Protein AF-A0A257GTL1-F1 (afdb_monomer_lite)

Structure (mmCIF, N/CA/C/O backbone):
data_AF-A0A257GTL1-F1
#
_entry.id   AF-A0A257GTL1-F1
#
loop_
_atom_site.group_PDB
_atom_site.id
_atom_site.type_symbol
_atom_site.label_atom_id
_atom_site.label_alt_id
_atom_site.label_comp_id
_atom_site.label_asym_id
_atom_site.label_entity_id
_atom_site.label_seq_id
_atom_site.pdbx_PDB_ins_code
_atom_site.Cartn_x
_atom_site.Cartn_y
_atom_site.Cartn_z
_atom_site.occupancy
_atom_site.B_iso_or_equiv
_atom_site.auth_seq_id
_atom_site.auth_comp_id
_atom_site.auth_asym_id
_atom_site.auth_atom_id
_atom_site.pdbx_PDB_model_num
ATOM 1 N N . GLU A 1 1 ? -1.568 -7.791 22.348 1.00 59.25 1 GLU A N 1
ATOM 2 C CA . GLU A 1 1 ? -0.884 -7.396 21.100 1.00 59.25 1 GLU A CA 1
ATOM 3 C C . GLU A 1 1 ? -1.438 -6.039 20.701 1.00 59.25 1 GLU A C 1
ATOM 5 O O . GLU A 1 1 ? -2.650 -5.890 20.751 1.00 59.25 1 GLU A O 1
ATOM 10 N N . THR A 1 2 ? -0.592 -5.035 20.476 1.00 73.81 2 THR A N 1
ATOM 11 C CA . THR A 1 2 ? -1.006 -3.613 20.436 1.00 73.81 2 THR A CA 1
ATOM 12 C C . THR A 1 2 ? -0.786 -2.940 19.078 1.00 73.81 2 THR A C 1
ATOM 14 O O . THR A 1 2 ? -1.265 -1.830 18.865 1.00 73.81 2 THR A O 1
ATOM 17 N N . ALA A 1 3 ? -0.088 -3.596 18.150 1.00 86.88 3 ALA A N 1
ATOM 18 C CA . ALA A 1 3 ? 0.236 -3.066 16.829 1.00 86.88 3 ALA A CA 1
ATOM 19 C C . ALA A 1 3 ? -0.278 -4.026 15.752 1.00 86.88 3 ALA A C 1
ATOM 21 O O . ALA A 1 3 ? 0.401 -4.994 15.415 1.00 86.88 3 ALA A O 1
ATOM 22 N N . ILE A 1 4 ? -1.488 -3.776 15.250 1.00 96.69 4 ILE A N 1
ATOM 23 C CA . ILE A 1 4 ? -2.146 -4.619 14.246 1.00 96.69 4 ILE A CA 1
ATOM 24 C C . ILE A 1 4 ? -2.354 -3.761 12.998 1.00 96.69 4 ILE A C 1
ATOM 26 O O . ILE A 1 4 ? -3.225 -2.887 12.998 1.00 96.69 4 ILE A O 1
ATOM 30 N N . PRO A 1 5 ? -1.535 -3.942 11.949 1.00 98.06 5 PRO A N 1
ATOM 31 C CA . PRO A 1 5 ? -1.662 -3.153 10.736 1.00 98.06 5 PRO A CA 1
ATOM 32 C C . PRO A 1 5 ? -2.852 -3.575 9.889 1.00 98.0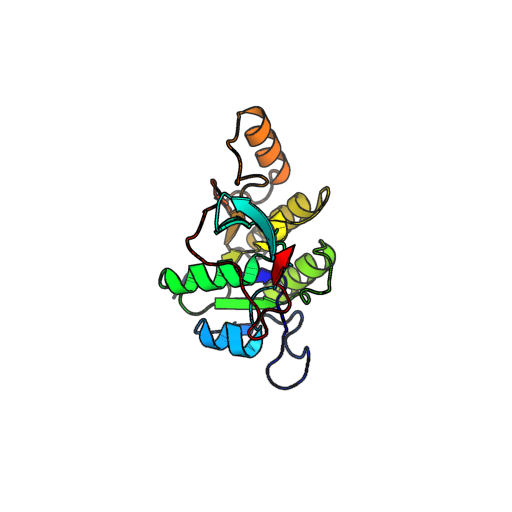6 5 PRO A C 1
ATOM 34 O O . PRO A 1 5 ? -3.125 -4.764 9.745 1.00 98.06 5 PRO A O 1
ATOM 37 N N . ALA A 1 6 ? -3.493 -2.597 9.260 1.00 98.62 6 ALA A N 1
ATOM 38 C CA . ALA A 1 6 ? -4.325 -2.780 8.087 1.00 98.62 6 ALA A CA 1
ATOM 39 C C . ALA A 1 6 ? -3.581 -2.253 6.858 1.00 98.62 6 ALA A C 1
ATOM 41 O O . ALA A 1 6 ? -3.313 -1.054 6.738 1.00 98.62 6 ALA A O 1
ATOM 42 N N . PHE A 1 7 ? -3.249 -3.170 5.954 1.00 98.88 7 PHE A N 1
ATOM 43 C CA . PHE A 1 7 ? -2.666 -2.871 4.658 1.00 98.88 7 PHE A CA 1
ATOM 44 C C . PHE A 1 7 ? -3.772 -2.722 3.611 1.00 98.88 7 PHE A C 1
ATOM 46 O O . PHE A 1 7 ? -4.633 -3.594 3.479 1.00 98.88 7 PHE A O 1
ATOM 53 N N . ILE A 1 8 ? -3.740 -1.627 2.859 1.00 98.88 8 ILE A N 1
ATOM 54 C CA . ILE A 1 8 ? -4.726 -1.288 1.827 1.00 98.88 8 ILE A CA 1
ATOM 55 C C . ILE A 1 8 ? -4.008 -1.200 0.479 1.00 98.88 8 ILE A C 1
ATOM 57 O O . ILE A 1 8 ? -2.958 -0.563 0.376 1.00 98.88 8 ILE A O 1
ATOM 61 N N . GLY A 1 9 ? -4.562 -1.827 -0.557 1.00 98.69 9 GLY A N 1
ATOM 62 C CA . GLY A 1 9 ? -3.975 -1.792 -1.897 1.00 98.69 9 GLY A CA 1
ATOM 63 C C . GLY A 1 9 ? -4.579 -2.818 -2.847 1.00 98.69 9 GLY A C 1
ATOM 64 O O . GLY A 1 9 ? -5.600 -3.439 -2.551 1.00 98.69 9 GLY A O 1
ATOM 65 N N . TYR A 1 10 ? -3.953 -2.983 -4.002 1.00 98.69 10 TYR A N 1
ATOM 66 C CA . TYR A 1 10 ? -4.377 -3.903 -5.051 1.00 98.69 10 TYR A CA 1
ATOM 67 C C . TYR A 1 10 ? -3.643 -5.237 -4.911 1.00 98.69 10 TYR A C 1
ATOM 69 O O . TYR A 1 10 ? -2.478 -5.304 -4.504 1.00 98.69 10 TYR A O 1
ATOM 77 N N . THR A 1 11 ? -4.329 -6.315 -5.262 1.00 98.69 11 THR A N 1
ATOM 78 C CA . THR A 1 11 ? -3.832 -7.693 -5.137 1.00 98.69 11 THR A CA 1
ATOM 79 C C . THR A 1 11 ? -4.020 -8.445 -6.453 1.00 98.69 11 THR A C 1
ATOM 81 O O . THR A 1 11 ? -4.611 -7.914 -7.385 1.00 98.69 11 THR A O 1
ATOM 84 N N . GLU A 1 12 ? -3.530 -9.675 -6.589 1.00 98.19 12 GLU A N 1
ATOM 85 C CA . GLU A 1 12 ? -3.833 -10.475 -7.786 1.00 98.19 12 GLU A CA 1
ATOM 86 C C . GLU A 1 12 ? -5.322 -10.841 -7.814 1.00 98.19 12 GLU A C 1
ATOM 88 O O . GLU A 1 12 ? -6.010 -10.711 -8.829 1.00 98.19 12 GLU A O 1
ATOM 93 N N . ARG A 1 13 ? -5.826 -11.264 -6.654 1.00 98.31 13 ARG A N 1
ATOM 94 C CA . ARG A 1 13 ? -7.214 -11.672 -6.425 1.00 98.31 13 ARG A CA 1
ATOM 95 C C . ARG A 1 13 ? -7.670 -11.276 -5.028 1.00 98.31 13 ARG A C 1
ATOM 97 O O . ARG A 1 13 ? -6.871 -10.846 -4.206 1.00 98.31 13 ARG A O 1
ATOM 104 N N . ALA A 1 14 ? -8.953 -11.441 -4.741 1.00 98.38 14 ALA A N 1
ATOM 105 C CA . ALA A 1 14 ? -9.502 -11.273 -3.398 1.00 98.38 14 ALA A CA 1
ATOM 106 C C . ALA A 1 14 ? -10.526 -12.385 -3.159 1.00 98.38 14 ALA A C 1
ATOM 108 O O . ALA A 1 14 ? -11.715 -12.212 -3.425 1.00 98.38 14 ALA A O 1
ATOM 109 N N . THR A 1 15 ? -10.065 -13.585 -2.800 1.00 98.38 15 THR A N 1
ATOM 110 C CA . THR A 1 15 ? -10.911 -14.788 -2.832 1.00 98.38 15 THR A CA 1
ATOM 111 C C . THR A 1 15 ? -10.605 -15.751 -1.699 1.00 98.38 15 THR A C 1
ATOM 113 O O . THR A 1 15 ? -9.484 -16.233 -1.572 1.00 98.38 15 THR A O 1
ATOM 116 N N . ARG A 1 16 ? -11.633 -16.092 -0.923 1.00 97.50 16 ARG A N 1
ATOM 117 C CA . ARG A 1 16 ? -11.605 -17.170 0.070 1.00 97.50 16 ARG A CA 1
ATOM 118 C C . ARG A 1 16 ? -12.376 -18.393 -0.402 1.00 97.50 16 ARG A C 1
ATOM 120 O O . ARG A 1 16 ? -11.865 -19.504 -0.307 1.00 97.50 16 ARG A O 1
ATOM 127 N N . VAL A 1 17 ? -13.604 -18.193 -0.876 1.00 96.88 17 VAL A N 1
ATOM 128 C CA . VAL A 1 17 ? -14.490 -19.279 -1.329 1.00 96.88 17 VAL A CA 1
ATOM 129 C C . VAL A 1 17 ? -14.967 -19.031 -2.751 1.00 96.88 17 VAL A C 1
ATOM 131 O O . VAL A 1 17 ? -14.894 -19.924 -3.591 1.00 96.88 17 VAL A O 1
ATOM 134 N N . VAL A 1 18 ? -15.452 -17.820 -3.025 1.00 97.12 18 VAL A N 1
ATOM 135 C CA . VAL A 1 18 ? -15.982 -17.426 -4.337 1.00 97.12 18 VAL A CA 1
ATOM 136 C C . VAL A 1 18 ? -15.218 -16.208 -4.834 1.00 97.12 18 VAL A C 1
ATOM 138 O O . VAL A 1 18 ? -14.806 -15.371 -4.036 1.00 97.12 18 VAL A O 1
ATOM 141 N N . ALA A 1 19 ? -15.026 -16.106 -6.149 1.00 96.56 19 ALA A N 1
ATOM 142 C CA . ALA A 1 19 ? -14.329 -14.982 -6.762 1.00 96.56 19 ALA A CA 1
ATOM 143 C C . ALA A 1 19 ? -14.820 -13.631 -6.203 1.00 96.56 19 ALA A C 1
ATOM 145 O O . ALA A 1 19 ? -16.021 -13.360 -6.178 1.00 96.56 19 ALA A O 1
ATOM 146 N N . ASN A 1 20 ? -13.870 -12.791 -5.786 1.00 97.44 20 ASN A N 1
ATOM 147 C CA . ASN A 1 20 ? -14.083 -11.448 -5.231 1.00 97.44 20 ASN A CA 1
ATOM 148 C C . ASN A 1 20 ? -14.864 -11.372 -3.903 1.00 97.44 20 ASN A C 1
ATOM 150 O O . ASN A 1 20 ? -15.262 -10.279 -3.502 1.00 97.44 20 ASN A O 1
ATOM 154 N N . ASP A 1 21 ? -15.063 -12.476 -3.176 1.00 98.12 21 ASP A N 1
ATOM 155 C CA . ASP A 1 21 ? -15.760 -12.459 -1.880 1.00 98.12 21 ASP A CA 1
ATOM 156 C C . ASP A 1 21 ? -15.015 -11.698 -0.765 1.00 98.12 21 ASP A C 1
ATOM 158 O O . ASP A 1 21 ? -15.640 -11.372 0.251 1.00 98.12 21 ASP A O 1
ATOM 162 N N . LEU A 1 22 ? -13.729 -11.381 -0.963 1.00 98.50 22 LEU A N 1
ATOM 163 C CA . LEU A 1 22 ? -12.910 -10.544 -0.075 1.00 98.50 22 LEU A CA 1
ATOM 164 C C . LEU A 1 22 ? -12.660 -9.120 -0.614 1.00 98.50 22 LEU A C 1
ATOM 166 O O . LEU A 1 22 ? -11.976 -8.332 0.040 1.00 98.50 22 LEU A O 1
ATOM 170 N N . LEU A 1 23 ? -13.172 -8.767 -1.798 1.00 98.56 23 LEU A N 1
ATOM 171 C CA . LEU A 1 23 ? -12.956 -7.438 -2.379 1.00 98.56 23 LEU A CA 1
ATOM 172 C C . LEU A 1 23 ? -13.582 -6.354 -1.486 1.00 98.56 23 LEU A C 1
ATOM 174 O O . LEU A 1 23 ? -14.755 -6.451 -1.122 1.00 98.56 23 LEU A O 1
ATOM 178 N N . ASN A 1 24 ? -12.807 -5.319 -1.150 1.00 98.38 24 ASN A N 1
ATOM 179 C CA . ASN A 1 24 ? -13.167 -4.252 -0.208 1.00 98.38 24 ASN A CA 1
ATOM 180 C C . ASN A 1 24 ? -13.599 -4.764 1.178 1.00 98.38 24 ASN A C 1
ATOM 182 O O . ASN A 1 24 ? -14.354 -4.096 1.883 1.00 98.38 24 ASN A O 1
ATOM 186 N N . ARG A 1 25 ? -13.135 -5.955 1.577 1.00 98.56 25 ARG A N 1
ATOM 187 C CA . ARG A 1 25 ? -13.389 -6.523 2.903 1.00 98.56 25 ARG A CA 1
ATOM 188 C C . ARG A 1 25 ? -12.072 -6.712 3.647 1.00 98.56 25 ARG A C 1
ATOM 190 O O . ARG A 1 25 ? -11.308 -7.611 3.282 1.00 98.56 25 ARG A O 1
ATOM 197 N N . PRO A 1 26 ? -11.802 -5.902 4.686 1.00 98.62 26 PRO A N 1
ATOM 198 C CA . PRO A 1 26 ? -10.651 -6.106 5.548 1.00 98.62 26 PRO A CA 1
ATOM 199 C C . PRO A 1 26 ? -10.639 -7.543 6.065 1.00 98.62 26 PRO A C 1
ATOM 201 O O . PRO A 1 26 ? -11.547 -7.990 6.762 1.00 98.62 26 PRO A O 1
ATOM 204 N N . THR A 1 27 ? -9.614 -8.292 5.682 1.00 98.69 27 THR A N 1
ATOM 205 C CA . THR A 1 27 ? -9.499 -9.710 6.010 1.00 98.69 27 THR A CA 1
ATOM 206 C C . THR A 1 27 ? -8.277 -9.908 6.876 1.00 98.69 27 THR A C 1
ATOM 208 O O . THR A 1 27 ? -7.158 -9.590 6.472 1.00 98.69 27 THR A O 1
ATOM 211 N N . LYS A 1 28 ? -8.501 -10.443 8.072 1.00 98.38 28 LYS A N 1
ATOM 212 C CA . LYS A 1 28 ? -7.430 -10.800 8.991 1.00 98.38 28 LYS A CA 1
ATOM 213 C C . LYS A 1 28 ? -6.689 -12.034 8.490 1.00 98.38 28 LYS A C 1
ATOM 215 O O . LYS A 1 28 ? -7.320 -13.049 8.197 1.00 98.38 28 LYS A O 1
ATOM 220 N N . ILE A 1 29 ? -5.368 -11.936 8.454 1.00 98.50 29 ILE A N 1
ATOM 221 C CA . ILE A 1 29 ? -4.448 -13.031 8.155 1.00 98.50 29 ILE A CA 1
ATOM 222 C C . ILE A 1 29 ? -3.396 -13.154 9.260 1.00 98.50 29 ILE A C 1
ATOM 224 O O . ILE A 1 29 ? -3.095 -12.187 9.965 1.00 98.50 29 ILE A O 1
ATOM 228 N N . TYR A 1 30 ? -2.825 -14.343 9.397 1.00 97.75 30 TYR A N 1
ATOM 229 C CA . TYR A 1 30 ? -1.845 -14.702 10.424 1.00 97.75 30 TYR A CA 1
ATOM 230 C C . TYR A 1 30 ? -0.472 -15.049 9.849 1.00 97.75 30 TYR A C 1
ATOM 232 O O . TYR A 1 30 ? 0.494 -15.175 10.599 1.00 97.75 30 TYR A O 1
ATOM 240 N N . SER A 1 31 ? -0.369 -15.224 8.531 1.00 98.12 31 SER A N 1
ATOM 241 C CA . SER A 1 31 ? 0.886 -15.552 7.862 1.00 98.12 31 SER A CA 1
ATOM 242 C C . SER A 1 31 ? 0.912 -15.046 6.425 1.00 98.12 31 SER A C 1
ATOM 244 O O . SER A 1 31 ? -0.127 -14.795 5.813 1.00 98.12 31 SER A O 1
ATOM 246 N N . PHE A 1 32 ? 2.112 -14.971 5.854 1.00 98.31 32 PHE A N 1
ATOM 247 C CA . PHE A 1 32 ? 2.267 -14.664 4.437 1.00 98.31 32 PHE A CA 1
ATOM 248 C C . PHE A 1 32 ? 1.696 -15.762 3.519 1.00 98.31 32 PHE A C 1
ATOM 250 O O . PHE A 1 32 ? 1.176 -15.456 2.454 1.00 98.31 32 PHE A O 1
ATOM 257 N N . ALA A 1 33 ? 1.694 -17.027 3.950 1.00 98.44 33 ALA A N 1
ATOM 258 C CA . ALA A 1 33 ? 1.072 -18.108 3.184 1.00 98.44 33 ALA A CA 1
ATOM 259 C C . ALA A 1 33 ? -0.451 -17.910 3.040 1.00 98.44 33 ALA A C 1
ATOM 261 O O . ALA A 1 33 ? -1.014 -18.168 1.979 1.00 98.44 33 ALA A O 1
ATOM 262 N N . GLU A 1 34 ? -1.120 -17.392 4.078 1.00 98.56 34 GLU A N 1
ATOM 263 C CA . GLU A 1 34 ? -2.534 -17.003 3.981 1.00 98.56 34 GLU A CA 1
ATOM 264 C C . GLU A 1 34 ? -2.733 -15.808 3.043 1.00 98.56 34 GLU A C 1
ATOM 266 O O . GLU A 1 34 ? -3.734 -15.755 2.326 1.00 98.56 34 GLU A O 1
ATOM 271 N N . TYR A 1 35 ? -1.777 -14.870 3.005 1.00 98.75 35 TYR A N 1
ATOM 272 C CA . TYR A 1 35 ? -1.804 -13.801 2.011 1.00 98.75 35 TYR A CA 1
ATOM 273 C C . TYR A 1 35 ? -1.812 -14.385 0.593 1.00 98.75 35 TYR A C 1
ATOM 275 O O . TYR A 1 35 ? -2.724 -14.090 -0.173 1.00 98.75 35 TYR A O 1
ATOM 283 N N . GLU A 1 36 ? -0.857 -15.248 0.245 1.00 98.38 36 GLU A N 1
ATOM 284 C CA . GLU A 1 36 ? -0.785 -15.852 -1.096 1.00 98.38 36 GLU A CA 1
ATOM 285 C C . GLU A 1 36 ? -2.030 -16.705 -1.405 1.00 98.38 36 GLU A C 1
ATOM 287 O O . GLU A 1 36 ? -2.577 -16.673 -2.516 1.00 98.38 36 GLU A O 1
ATOM 292 N N . GLN A 1 37 ? -2.551 -17.419 -0.403 1.00 98.44 37 GLN A N 1
ATOM 293 C CA . GLN A 1 37 ? -3.780 -18.195 -0.541 1.00 98.44 37 GLN A CA 1
ATOM 294 C C . GLN A 1 37 ? -4.975 -17.315 -0.936 1.00 98.44 37 GLN A C 1
ATOM 296 O O . GLN A 1 37 ? -5.702 -17.676 -1.862 1.00 98.44 37 GLN A O 1
ATOM 301 N N . TYR A 1 38 ? -5.182 -16.172 -0.280 1.00 98.69 38 TYR A N 1
ATOM 302 C CA . TYR A 1 38 ? -6.388 -15.354 -0.476 1.00 98.69 38 TYR A CA 1
ATOM 303 C C . TYR A 1 38 ? -6.236 -14.226 -1.497 1.00 98.69 38 TYR A C 1
ATOM 305 O O . TYR A 1 38 ? -7.201 -13.863 -2.177 1.00 98.69 38 TYR A O 1
ATOM 313 N N . PHE A 1 39 ? -5.031 -13.675 -1.605 1.00 98.75 39 PHE A N 1
ATOM 314 C CA . PHE A 1 39 ? -4.729 -12.459 -2.356 1.00 98.75 39 PHE A CA 1
ATOM 315 C C . PHE A 1 39 ? -3.796 -12.678 -3.540 1.00 98.75 39 PHE A C 1
ATOM 317 O O . PHE A 1 39 ? -3.782 -11.848 -4.450 1.00 98.75 39 PHE A O 1
ATOM 324 N N . GLY A 1 40 ? -3.118 -13.825 -3.571 1.00 97.94 40 GLY A N 1
ATOM 325 C CA . GLY A 1 40 ? -2.343 -14.283 -4.713 1.00 97.94 40 GLY A CA 1
ATOM 326 C C . GLY A 1 40 ? -0.908 -13.761 -4.773 1.00 97.94 40 GLY A C 1
ATOM 327 O O . GLY A 1 40 ? -0.359 -13.269 -3.784 1.00 97.94 40 GLY A O 1
ATOM 328 N N . ALA A 1 41 ? -0.303 -13.943 -5.943 1.00 97.00 41 ALA A N 1
ATOM 329 C CA . ALA A 1 41 ? 1.089 -13.636 -6.258 1.00 97.00 41 ALA A CA 1
ATOM 330 C C . ALA A 1 41 ? 1.286 -12.125 -6.540 1.00 97.00 41 ALA A C 1
ATOM 332 O O . ALA A 1 41 ? 0.305 -11.383 -6.606 1.00 97.00 41 ALA A O 1
ATOM 333 N N . PRO A 1 42 ? 2.522 -11.612 -6.693 1.00 96.31 42 PRO A N 1
ATOM 334 C CA . PRO A 1 42 ? 2.729 -10.227 -7.104 1.00 96.31 42 PRO A CA 1
ATOM 335 C C . PRO A 1 42 ? 2.392 -10.042 -8.586 1.00 96.31 42 PRO A C 1
ATOM 337 O O . PRO A 1 42 ? 2.370 -10.992 -9.367 1.00 96.31 42 PRO A O 1
ATOM 340 N N . ALA A 1 43 ? 2.203 -8.789 -9.000 1.00 95.38 43 ALA A N 1
ATOM 341 C CA . ALA A 1 43 ? 2.056 -8.465 -10.413 1.00 95.38 43 ALA A CA 1
ATOM 342 C C . ALA A 1 43 ? 3.304 -8.892 -11.208 1.00 95.38 43 ALA A C 1
ATOM 344 O O . ALA A 1 43 ? 4.433 -8.692 -10.753 1.00 95.38 43 ALA A O 1
ATOM 345 N N . ALA A 1 44 ? 3.084 -9.427 -12.411 1.00 94.06 44 ALA A N 1
ATOM 346 C CA . ALA A 1 44 ? 4.119 -9.902 -13.327 1.00 94.06 44 ALA A CA 1
ATOM 347 C C . ALA A 1 44 ? 4.266 -8.946 -14.529 1.00 94.06 44 ALA A C 1
ATOM 349 O O . ALA A 1 44 ? 3.718 -9.217 -15.599 1.00 94.06 44 ALA A O 1
ATOM 350 N N . PRO A 1 45 ? 4.936 -7.786 -14.381 1.00 92.56 45 PRO A N 1
ATOM 351 C CA . PRO A 1 45 ? 5.227 -6.925 -15.525 1.00 92.56 45 PRO A CA 1
ATOM 352 C C . PRO A 1 45 ? 6.159 -7.634 -16.520 1.00 92.56 45 PRO A C 1
ATOM 354 O O . PRO A 1 45 ? 6.911 -8.533 -16.137 1.00 92.56 45 PRO A O 1
ATOM 357 N N . ALA A 1 46 ? 6.137 -7.191 -17.779 1.00 92.62 46 ALA A N 1
ATOM 358 C CA . ALA A 1 46 ? 7.077 -7.649 -18.797 1.00 92.62 46 ALA A CA 1
ATOM 359 C C . ALA A 1 46 ? 8.522 -7.281 -18.418 1.00 92.62 46 ALA A C 1
ATOM 361 O O . ALA A 1 46 ? 8.801 -6.153 -17.996 1.00 92.62 46 ALA A O 1
ATOM 362 N N . ILE A 1 47 ? 9.431 -8.238 -18.574 1.00 93.81 47 ILE A N 1
ATOM 363 C CA . ILE A 1 47 ? 10.862 -8.138 -18.298 1.00 93.81 47 ILE A CA 1
ATOM 364 C C . ILE A 1 47 ? 11.578 -8.203 -19.641 1.00 93.81 47 ILE A C 1
ATOM 366 O O . ILE A 1 47 ? 11.669 -9.265 -20.248 1.00 93.81 47 ILE A O 1
ATOM 370 N N . ALA A 1 48 ? 12.098 -7.066 -20.098 1.00 93.81 48 ALA A N 1
ATOM 371 C CA . ALA A 1 48 ? 12.815 -6.997 -21.364 1.00 93.81 48 ALA A CA 1
ATOM 372 C C . ALA A 1 48 ? 14.294 -7.362 -21.182 1.00 93.81 48 ALA A C 1
ATOM 374 O O . ALA A 1 48 ? 14.998 -6.767 -20.353 1.00 93.81 48 ALA A O 1
ATOM 375 N N . VAL A 1 49 ? 14.769 -8.302 -21.996 1.00 93.50 49 VAL A N 1
ATOM 376 C CA . VAL A 1 49 ? 16.157 -8.759 -22.059 1.00 93.50 49 VAL A CA 1
ATOM 377 C C . VAL A 1 49 ? 16.682 -8.531 -23.471 1.00 93.50 49 VAL A C 1
ATOM 379 O O . VAL A 1 49 ? 16.305 -9.232 -24.404 1.00 93.50 49 VAL A O 1
ATOM 382 N N . ALA A 1 50 ? 17.577 -7.557 -23.622 1.00 94.12 50 ALA A N 1
ATOM 383 C CA . ALA A 1 50 ? 18.230 -7.278 -24.893 1.00 94.12 50 ALA A CA 1
ATOM 384 C C . ALA A 1 50 ? 19.525 -8.088 -25.020 1.00 94.12 50 ALA A C 1
ATOM 386 O O . ALA A 1 50 ? 20.407 -7.983 -24.155 1.00 94.12 50 ALA A O 1
ATOM 387 N N . LEU A 1 51 ? 19.664 -8.860 -26.098 1.00 92.88 51 LEU A N 1
ATOM 388 C CA . LEU A 1 51 ? 20.888 -9.596 -26.411 1.00 92.88 51 LEU A CA 1
ATOM 389 C C . LEU A 1 51 ? 21.718 -8.848 -27.455 1.00 92.88 51 LEU A C 1
ATOM 391 O O . LEU A 1 51 ? 21.256 -8.516 -28.542 1.00 92.88 51 LEU A O 1
ATOM 395 N N . THR A 1 52 ? 22.992 -8.623 -27.147 1.00 92.38 52 THR A N 1
ATOM 396 C CA . THR A 1 52 ? 23.958 -8.062 -28.100 1.00 92.38 52 THR A CA 1
ATOM 397 C C . THR A 1 52 ? 25.087 -9.051 -28.342 1.00 92.38 52 THR A C 1
ATOM 399 O O . THR A 1 52 ? 25.641 -9.610 -27.397 1.00 92.38 52 THR A O 1
ATOM 402 N N . ALA A 1 53 ? 25.423 -9.300 -29.610 1.00 91.69 53 ALA A N 1
ATOM 403 C CA . ALA A 1 53 ? 26.540 -10.174 -29.960 1.00 91.69 53 ALA A CA 1
ATOM 404 C C . ALA A 1 53 ? 27.855 -9.607 -29.399 1.00 91.69 53 ALA A C 1
ATOM 406 O O . ALA A 1 53 ? 28.144 -8.417 -29.539 1.00 91.69 53 ALA A O 1
ATOM 407 N N . ALA A 1 54 ? 28.651 -10.466 -28.772 1.00 89.56 54 ALA A N 1
ATOM 408 C CA . ALA A 1 54 ? 29.915 -10.117 -28.140 1.00 89.56 54 ALA A CA 1
ATOM 409 C C . ALA A 1 54 ? 30.936 -11.236 -28.393 1.00 89.56 54 ALA A C 1
ATOM 411 O O . ALA A 1 54 ? 30.990 -12.224 -27.661 1.00 89.56 54 ALA A O 1
ATOM 412 N N . GLY A 1 55 ? 31.740 -11.084 -29.451 1.00 88.19 55 GLY A N 1
ATOM 413 C CA . GLY A 1 55 ? 32.677 -12.123 -29.895 1.00 88.19 55 GLY A CA 1
ATOM 414 C C . GLY A 1 55 ? 31.942 -13.409 -30.279 1.00 88.19 55 GLY A C 1
ATOM 415 O O . GLY A 1 55 ? 30.991 -13.358 -31.055 1.00 88.19 55 GLY A O 1
ATOM 416 N N . ASP A 1 56 ? 32.350 -14.534 -29.688 1.00 89.62 56 ASP A N 1
ATOM 417 C CA . ASP A 1 56 ? 31.721 -15.851 -29.882 1.00 89.62 56 ASP A CA 1
ATOM 418 C C . ASP A 1 56 ? 30.462 -16.065 -29.006 1.00 89.62 56 ASP A C 1
ATOM 420 O O . ASP A 1 56 ? 29.950 -17.181 -28.915 1.00 89.62 56 ASP A O 1
ATOM 424 N N . GLY A 1 57 ? 29.965 -15.024 -28.326 1.00 90.69 57 GLY A N 1
ATOM 425 C CA . GLY A 1 57 ? 28.827 -15.111 -27.408 1.00 90.69 57 GLY A CA 1
ATOM 426 C C . GLY A 1 57 ? 27.888 -13.905 -27.452 1.00 90.69 57 GLY A C 1
ATOM 427 O O . GLY A 1 57 ? 27.842 -13.154 -28.427 1.00 90.69 57 GLY A O 1
ATOM 428 N N . PHE A 1 58 ? 27.131 -13.719 -26.369 1.00 91.06 58 PHE A N 1
ATOM 429 C CA . PHE A 1 58 ? 26.170 -12.628 -26.204 1.00 91.06 58 PHE A CA 1
ATOM 430 C C . PHE A 1 58 ? 26.373 -11.920 -24.862 1.00 91.06 58 PHE A C 1
ATOM 432 O O . PHE A 1 58 ? 26.716 -12.550 -23.862 1.00 91.06 58 PHE A O 1
ATOM 439 N N . THR A 1 59 ? 26.110 -10.617 -24.831 1.00 92.56 59 THR A N 1
ATOM 440 C CA . THR A 1 59 ? 25.884 -9.849 -23.602 1.00 92.56 59 THR A CA 1
ATOM 441 C C . THR A 1 59 ? 24.388 -9.608 -23.446 1.00 92.56 59 THR A C 1
ATOM 443 O O . THR A 1 59 ? 23.736 -9.168 -24.394 1.00 92.56 59 THR A O 1
ATOM 446 N N . ALA A 1 60 ? 23.855 -9.876 -22.254 1.00 92.12 60 ALA A N 1
ATOM 447 C CA . ALA A 1 60 ? 22.459 -9.629 -21.916 1.00 92.12 60 ALA A CA 1
ATOM 448 C C . ALA A 1 60 ? 22.323 -8.339 -21.100 1.00 92.12 60 ALA A C 1
ATOM 450 O O . ALA A 1 60 ? 23.026 -8.148 -20.104 1.00 92.12 60 ALA A O 1
ATOM 451 N N . VAL A 1 61 ? 21.394 -7.475 -21.503 1.00 92.25 61 VAL A N 1
ATOM 452 C CA . VAL A 1 61 ? 21.002 -6.281 -20.750 1.00 92.25 61 VAL A CA 1
ATOM 453 C C . VAL A 1 61 ? 19.548 -6.436 -20.333 1.00 92.25 61 VAL A C 1
ATOM 455 O O . VAL A 1 61 ? 18.657 -6.491 -21.176 1.00 92.25 61 VAL A O 1
ATOM 458 N N . VAL A 1 62 ? 19.313 -6.501 -19.024 1.00 89.94 62 VAL A N 1
ATOM 459 C CA . VAL A 1 62 ? 17.964 -6.555 -18.454 1.00 89.94 62 VAL A CA 1
ATOM 460 C C . VAL A 1 62 ? 17.490 -5.135 -18.178 1.00 89.94 62 VAL A C 1
ATOM 462 O O . VAL A 1 62 ? 18.162 -4.376 -17.475 1.00 89.94 62 VAL A O 1
ATOM 465 N N . THR A 1 63 ? 16.324 -4.780 -18.710 1.00 89.62 63 THR A N 1
ATOM 466 C CA . THR A 1 63 ? 15.642 -3.533 -18.351 1.00 89.62 63 THR A CA 1
ATOM 467 C C . THR A 1 63 ? 14.820 -3.770 -17.090 1.00 89.62 63 THR A C 1
ATOM 469 O O . THR A 1 63 ? 13.999 -4.684 -17.052 1.00 89.62 63 THR A O 1
ATOM 472 N N . GLU A 1 64 ? 15.043 -2.961 -16.051 1.00 84.94 64 GLU A N 1
ATOM 473 C CA . GLU A 1 64 ? 14.304 -3.074 -14.789 1.00 84.94 64 GLU A CA 1
ATOM 474 C C . GLU A 1 64 ? 12.800 -2.849 -15.036 1.00 84.94 64 GLU A C 1
ATOM 476 O O . GLU A 1 64 ? 12.412 -1.773 -15.507 1.00 84.94 64 GLU A O 1
ATOM 481 N N . PRO A 1 65 ? 11.936 -3.839 -14.748 1.00 88.69 65 PRO A N 1
ATOM 482 C CA . PRO A 1 65 ? 10.508 -3.684 -14.952 1.00 88.69 65 PRO A CA 1
ATOM 483 C C . PRO A 1 65 ? 9.923 -2.727 -13.908 1.00 88.69 65 PRO A C 1
ATOM 485 O O . PRO A 1 65 ? 10.349 -2.666 -12.753 1.00 88.69 65 PRO A O 1
ATOM 488 N N . THR A 1 66 ? 8.888 -1.982 -14.294 1.00 85.50 66 THR A N 1
ATOM 489 C CA . THR A 1 66 ? 8.229 -1.049 -13.372 1.00 85.50 66 THR A CA 1
ATOM 490 C C . THR A 1 66 ? 7.238 -1.784 -12.466 1.00 85.50 66 THR A C 1
ATOM 492 O O . THR A 1 66 ? 6.205 -2.271 -12.922 1.00 85.50 66 THR A O 1
ATOM 495 N N . THR A 1 67 ? 7.510 -1.814 -11.159 1.00 85.88 67 THR A N 1
ATOM 496 C CA . THR A 1 67 ? 6.588 -2.382 -10.159 1.00 85.88 67 THR A CA 1
ATOM 497 C C . THR A 1 67 ? 5.506 -1.375 -9.764 1.00 85.88 67 THR A C 1
ATOM 499 O O . THR A 1 67 ? 5.725 -0.531 -8.889 1.00 85.88 67 THR A O 1
ATOM 502 N N . ASN A 1 68 ? 4.329 -1.466 -10.385 1.00 90.44 68 ASN A N 1
ATOM 503 C CA . ASN A 1 68 ? 3.201 -0.570 -10.098 1.00 90.44 68 ASN A CA 1
ATOM 504 C C . ASN A 1 68 ? 2.435 -0.928 -8.821 1.00 90.44 68 ASN A C 1
ATOM 506 O O . ASN A 1 68 ? 1.958 -0.025 -8.153 1.00 90.44 68 ASN A O 1
ATOM 510 N N . PHE A 1 69 ? 2.347 -2.203 -8.451 1.00 96.44 69 PHE A N 1
ATOM 511 C CA . PHE A 1 69 ? 1.617 -2.646 -7.262 1.00 96.44 69 PHE A CA 1
ATOM 512 C C . PHE A 1 69 ? 2.603 -3.081 -6.181 1.00 96.44 69 PHE A C 1
ATOM 514 O O . PHE A 1 69 ? 3.393 -4.005 -6.380 1.00 96.44 69 PHE A O 1
ATOM 521 N N . LEU A 1 70 ? 2.598 -2.377 -5.055 1.00 95.94 70 LEU A N 1
ATOM 522 C CA . LEU A 1 70 ? 3.579 -2.498 -3.980 1.00 95.94 70 LEU A CA 1
ATOM 523 C C . LEU A 1 70 ? 3.066 -3.347 -2.812 1.00 95.94 70 LEU A C 1
ATOM 525 O O . LEU A 1 70 ? 3.883 -3.930 -2.098 1.00 95.94 70 LEU A O 1
ATOM 529 N N . LEU A 1 71 ? 1.741 -3.470 -2.645 1.00 98.25 71 LEU A N 1
ATOM 530 C CA . LEU A 1 71 ? 1.118 -4.158 -1.508 1.00 98.25 71 LEU A CA 1
ATOM 531 C C . LEU A 1 71 ? 1.708 -5.549 -1.222 1.00 98.25 71 LEU A C 1
ATOM 533 O O . LEU A 1 71 ? 2.068 -5.819 -0.077 1.00 98.25 71 LEU A O 1
ATOM 537 N N . TYR A 1 72 ? 1.856 -6.403 -2.241 1.00 98.31 72 TYR A N 1
ATOM 538 C CA . TYR A 1 72 ? 2.428 -7.749 -2.084 1.00 98.31 72 TYR A CA 1
ATOM 539 C C . TYR A 1 72 ? 3.799 -7.705 -1.398 1.00 98.31 72 TYR A C 1
ATOM 541 O O . TYR A 1 72 ? 4.029 -8.362 -0.382 1.00 98.31 72 TYR A O 1
ATOM 549 N N . TYR A 1 73 ? 4.714 -6.892 -1.931 1.00 97.00 73 TYR A N 1
ATOM 550 C CA . TYR A 1 73 ? 6.086 -6.816 -1.437 1.00 97.00 73 TYR A CA 1
ATOM 551 C C . TYR A 1 73 ? 6.161 -6.153 -0.062 1.00 97.00 73 TYR A C 1
ATOM 553 O O . TYR A 1 73 ? 6.978 -6.564 0.762 1.00 97.00 73 TYR A O 1
ATOM 561 N N . THR A 1 74 ? 5.293 -5.177 0.217 1.00 97.12 74 THR A N 1
ATOM 562 C CA . THR A 1 74 ? 5.181 -4.558 1.543 1.00 97.12 74 THR A CA 1
ATOM 563 C C . THR A 1 74 ? 4.743 -5.575 2.595 1.00 97.12 74 THR A C 1
ATOM 565 O O . THR A 1 74 ? 5.363 -5.653 3.655 1.00 97.12 74 THR A O 1
ATOM 568 N N . VAL A 1 75 ? 3.726 -6.391 2.305 1.00 98.25 75 VAL A N 1
ATOM 569 C CA . VAL A 1 75 ? 3.235 -7.420 3.238 1.00 98.25 75 VAL A CA 1
ATOM 570 C C . VAL A 1 75 ? 4.264 -8.538 3.404 1.00 98.25 75 VAL A C 1
ATOM 572 O O . VAL A 1 75 ? 4.535 -8.955 4.530 1.00 98.25 75 VAL A O 1
ATOM 575 N N . LYS A 1 76 ? 4.915 -8.964 2.315 1.00 97.75 76 LYS A N 1
ATOM 576 C CA . LYS A 1 76 ? 6.026 -9.920 2.387 1.00 97.75 76 LYS A CA 1
ATOM 577 C C . LYS A 1 76 ? 7.136 -9.410 3.305 1.00 97.75 76 LYS A C 1
ATOM 579 O O . LYS A 1 76 ? 7.565 -10.117 4.210 1.00 97.75 76 LYS A O 1
ATOM 584 N N . MET A 1 77 ? 7.569 -8.165 3.106 1.00 96.81 77 MET A N 1
ATOM 585 C CA . MET A 1 77 ? 8.613 -7.544 3.920 1.00 96.81 77 MET A CA 1
ATOM 586 C C . MET A 1 77 ? 8.188 -7.387 5.385 1.00 96.81 77 MET A C 1
ATOM 588 O O . MET A 1 77 ? 9.026 -7.503 6.275 1.00 96.81 77 MET A O 1
ATOM 592 N N . TYR A 1 78 ? 6.906 -7.138 5.654 1.00 97.69 78 TYR A N 1
ATOM 593 C CA . TYR A 1 78 ? 6.372 -7.111 7.014 1.00 97.69 78 TYR A CA 1
ATOM 594 C C . TYR A 1 78 ? 6.548 -8.467 7.713 1.00 97.69 78 TYR A C 1
ATOM 596 O O . TYR A 1 78 ? 7.121 -8.511 8.801 1.00 97.69 78 TYR A O 1
ATOM 604 N N . PHE A 1 79 ? 6.144 -9.571 7.079 1.00 97.94 79 PHE A N 1
ATOM 605 C CA . PHE A 1 79 ? 6.316 -10.913 7.648 1.00 97.94 79 PHE A CA 1
ATOM 606 C C . PHE A 1 79 ? 7.789 -11.348 7.728 1.00 97.94 79 PHE A C 1
ATOM 608 O O . PHE A 1 79 ? 8.192 -11.904 8.749 1.00 97.94 79 PHE A O 1
ATOM 615 N N . ASP A 1 80 ? 8.617 -11.024 6.728 1.00 96.88 80 ASP A N 1
ATOM 616 C CA . ASP A 1 80 ? 10.065 -11.302 6.751 1.00 96.88 80 ASP A CA 1
ATOM 617 C C . ASP A 1 80 ? 10.782 -10.582 7.916 1.00 96.88 80 ASP A C 1
ATOM 619 O O . ASP A 1 80 ? 11.814 -11.050 8.395 1.00 96.88 80 ASP A O 1
ATOM 623 N N . ASN A 1 81 ? 10.225 -9.466 8.406 1.00 95.38 81 ASN A N 1
ATOM 624 C CA . ASN A 1 81 ? 10.719 -8.727 9.574 1.00 95.38 81 ASN A CA 1
ATOM 625 C C . ASN A 1 81 ? 10.058 -9.152 10.902 1.00 95.38 81 ASN A C 1
ATOM 627 O O . ASN A 1 81 ? 10.138 -8.426 11.894 1.00 95.38 81 ASN A O 1
ATOM 631 N N . GLY A 1 82 ? 9.405 -10.317 10.944 1.00 95.69 82 GLY A N 1
ATOM 632 C CA . GLY A 1 82 ? 8.761 -10.837 12.154 1.00 95.69 82 GLY A CA 1
ATOM 633 C C . GLY A 1 82 ? 7.368 -10.263 12.417 1.00 95.69 82 GLY A C 1
ATOM 634 O O . GLY A 1 82 ? 6.908 -10.264 13.559 1.00 95.69 82 GLY A O 1
ATOM 635 N N . GLY A 1 83 ? 6.704 -9.754 11.376 1.00 95.94 83 GLY A N 1
ATOM 636 C CA . GLY A 1 83 ? 5.308 -9.340 11.426 1.00 95.94 83 GLY A CA 1
ATOM 637 C C . GLY A 1 83 ? 4.379 -10.465 11.889 1.00 95.94 83 GLY A C 1
ATOM 638 O O . GLY A 1 83 ? 4.599 -11.639 11.595 1.00 95.94 83 GLY A O 1
ATOM 639 N N . GLY A 1 84 ? 3.348 -10.086 12.642 1.00 95.50 84 GLY A N 1
ATOM 640 C CA . GLY A 1 84 ? 2.332 -10.987 13.172 1.00 95.50 84 GLY A CA 1
ATOM 641 C C . GLY A 1 84 ? 1.033 -10.903 12.380 1.00 95.50 84 GLY A C 1
ATOM 642 O O . GLY A 1 84 ? 1.027 -10.689 11.169 1.00 95.50 84 G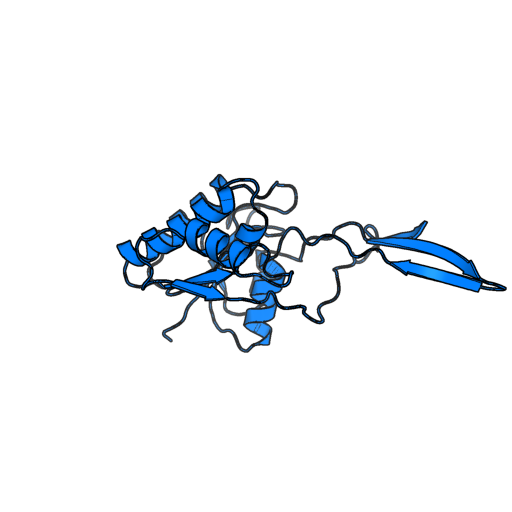LY A O 1
ATOM 643 N N . LYS A 1 85 ? -0.094 -11.055 13.075 1.00 97.00 85 LYS A N 1
ATOM 644 C CA . LYS A 1 85 ? -1.404 -10.937 12.435 1.00 97.00 85 LYS A CA 1
ATOM 645 C C . LYS A 1 85 ? -1.635 -9.514 11.916 1.00 97.00 85 LYS A C 1
ATOM 647 O O . LYS A 1 85 ? -1.314 -8.528 12.584 1.00 97.00 85 LYS A O 1
ATOM 652 N N . CYS A 1 86 ? -2.242 -9.404 10.746 1.00 98.38 86 CYS A N 1
ATOM 653 C CA . CYS A 1 86 ? -2.571 -8.126 10.127 1.00 98.38 86 CYS A CA 1
ATOM 654 C C . CYS A 1 86 ? -3.859 -8.240 9.309 1.00 98.38 86 CYS A C 1
ATOM 656 O O . CYS A 1 86 ? -4.376 -9.332 9.074 1.00 98.38 86 CYS A O 1
ATOM 658 N N . TYR A 1 87 ? -4.394 -7.099 8.900 1.00 98.75 87 TYR A N 1
ATOM 659 C CA . TYR A 1 87 ? -5.529 -7.001 7.998 1.00 98.75 87 TYR A CA 1
ATOM 660 C C . TYR A 1 87 ? -5.050 -6.651 6.596 1.00 98.75 87 TYR A C 1
ATOM 662 O O . TYR A 1 87 ? -4.211 -5.767 6.422 1.00 98.75 87 TYR A O 1
ATOM 670 N N . ILE A 1 88 ? -5.636 -7.298 5.597 1.00 98.88 88 ILE A N 1
ATOM 671 C CA . ILE A 1 88 ? -5.453 -6.971 4.185 1.00 98.88 88 ILE A CA 1
ATOM 672 C C . ILE A 1 88 ? -6.785 -6.500 3.627 1.00 98.88 88 ILE A C 1
ATOM 674 O O . ILE A 1 88 ? -7.801 -7.180 3.770 1.00 98.88 88 ILE A O 1
ATOM 678 N N . THR A 1 89 ? -6.774 -5.347 2.972 1.00 98.81 89 THR A N 1
ATOM 679 C CA . THR A 1 89 ? -7.932 -4.806 2.263 1.00 98.81 89 THR A CA 1
ATOM 680 C C . THR A 1 89 ? -7.573 -4.659 0.796 1.00 98.81 89 THR A C 1
ATOM 682 O O . THR A 1 89 ? -6.950 -3.675 0.393 1.00 98.81 89 THR A O 1
ATOM 685 N N . SER A 1 90 ? -7.950 -5.668 0.009 1.00 98.69 90 SER A N 1
ATOM 686 C CA . SER A 1 90 ? -7.846 -5.605 -1.446 1.00 98.69 90 SER A CA 1
ATOM 687 C C . SER A 1 90 ? -8.909 -4.662 -1.997 1.00 98.69 90 SER A C 1
ATOM 689 O O . SER A 1 90 ? -10.092 -4.836 -1.696 1.00 98.69 90 SER A O 1
ATOM 691 N N . VAL A 1 91 ? -8.500 -3.685 -2.805 1.00 98.69 91 VAL A N 1
ATOM 692 C CA . VAL A 1 91 ? -9.409 -2.705 -3.429 1.00 98.69 91 VAL A CA 1
ATOM 693 C C . VAL A 1 91 ? -9.607 -2.919 -4.931 1.00 98.69 91 VAL A C 1
ATOM 695 O O . VAL A 1 91 ? -10.349 -2.186 -5.579 1.00 98.69 91 VAL A O 1
ATOM 698 N N . GLY A 1 92 ? -8.948 -3.927 -5.498 1.00 98.19 92 GLY A N 1
ATOM 699 C CA . GLY A 1 92 ? -8.962 -4.218 -6.926 1.00 98.19 92 GLY A CA 1
ATOM 700 C C . GLY A 1 92 ? -7.853 -5.190 -7.313 1.00 98.19 92 GLY A C 1
ATOM 701 O O . GLY A 1 92 ? -7.042 -5.585 -6.471 1.00 98.19 92 GLY A O 1
ATOM 702 N N . ASN A 1 93 ? -7.821 -5.558 -8.596 1.00 97.62 93 ASN A N 1
ATOM 703 C CA . ASN A 1 93 ? -6.808 -6.454 -9.144 1.00 97.62 93 ASN A CA 1
ATOM 704 C C . ASN A 1 93 ? -5.769 -5.734 -10.019 1.00 97.62 93 ASN A C 1
ATOM 706 O O . ASN A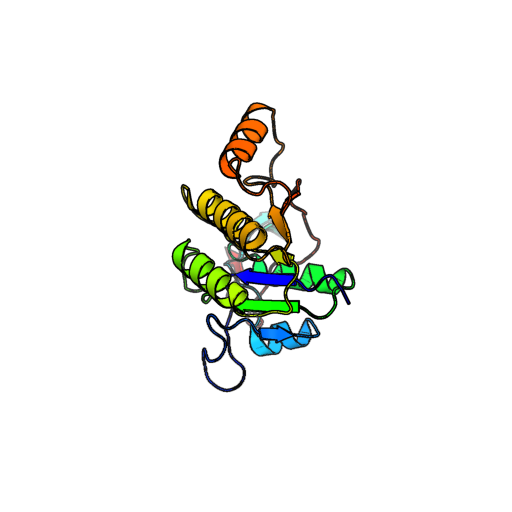 1 93 ? -5.920 -4.555 -10.339 1.00 97.62 93 ASN A O 1
ATOM 710 N N . TYR A 1 94 ? -4.732 -6.455 -10.447 1.00 97.00 94 TYR A N 1
ATOM 711 C CA . TYR A 1 94 ? -3.637 -5.892 -11.248 1.00 97.00 94 TYR A CA 1
ATOM 712 C C . TYR A 1 94 ? -4.001 -5.480 -12.682 1.00 97.00 94 TYR A C 1
ATOM 714 O O . TYR A 1 94 ? -3.177 -4.867 -13.357 1.00 97.00 94 TYR A O 1
ATOM 722 N N . ALA A 1 95 ? -5.217 -5.777 -13.152 1.00 94.81 95 ALA A N 1
ATOM 723 C CA . ALA A 1 95 ? -5.713 -5.269 -14.432 1.00 94.81 95 ALA A CA 1
ATOM 724 C C . ALA A 1 95 ? -6.268 -3.835 -14.321 1.00 94.81 95 ALA A C 1
ATOM 726 O O . ALA A 1 95 ? -6.515 -3.189 -15.340 1.00 94.81 95 ALA A O 1
ATOM 727 N N . ALA A 1 96 ? -6.484 -3.336 -13.100 1.00 93.88 96 ALA A N 1
ATOM 728 C CA . ALA A 1 96 ? -6.974 -1.988 -12.852 1.00 93.88 96 ALA A CA 1
ATOM 729 C C . ALA A 1 96 ? -5.836 -0.955 -12.812 1.00 93.88 96 ALA A C 1
ATOM 731 O O . ALA A 1 96 ? -4.680 -1.267 -12.544 1.00 93.88 96 ALA A O 1
ATOM 732 N N . THR A 1 97 ? -6.181 0.313 -13.029 1.00 94.75 97 THR A N 1
ATOM 733 C CA . THR A 1 97 ? -5.281 1.432 -12.720 1.00 94.75 97 THR A CA 1
ATOM 734 C C . THR A 1 97 ? -5.415 1.793 -11.241 1.00 94.75 97 THR A C 1
ATOM 736 O O . THR A 1 97 ? -6.512 1.741 -10.690 1.00 94.75 97 THR A O 1
ATOM 739 N N . ILE A 1 98 ? -4.312 2.178 -10.593 1.00 97.12 98 ILE A N 1
ATOM 740 C CA . ILE A 1 98 ? -4.343 2.648 -9.205 1.00 97.12 98 ILE A CA 1
ATOM 741 C C . ILE A 1 98 ? -5.009 4.023 -9.154 1.00 97.12 98 ILE A C 1
ATOM 743 O O . ILE A 1 98 ? -4.423 5.035 -9.540 1.00 97.12 98 ILE A O 1
ATOM 747 N N . GLU A 1 99 ? -6.232 4.053 -8.636 1.00 97.56 99 GLU A N 1
ATOM 748 C CA . GLU A 1 99 ? -7.024 5.269 -8.465 1.00 97.56 99 GLU A CA 1
ATOM 749 C C . GLU A 1 99 ? -7.346 5.552 -6.992 1.00 97.56 99 GLU A C 1
ATOM 751 O O . GLU A 1 99 ? -7.356 4.660 -6.139 1.00 97.56 99 GLU A O 1
ATOM 756 N N . ILE A 1 100 ? -7.625 6.824 -6.687 1.00 98.19 100 ILE A N 1
ATOM 757 C CA . ILE A 1 100 ? -7.911 7.282 -5.319 1.00 98.19 100 ILE A CA 1
ATOM 758 C C . ILE A 1 100 ? -9.236 6.730 -4.783 1.00 98.19 100 ILE A C 1
ATOM 760 O O . ILE A 1 100 ? -9.345 6.458 -3.588 1.00 98.19 100 ILE A O 1
ATOM 764 N N . ALA A 1 101 ? -10.239 6.553 -5.648 1.00 98.38 101 ALA A N 1
ATOM 765 C CA . ALA A 1 101 ? -11.569 6.127 -5.229 1.00 98.38 101 ALA A CA 1
ATOM 766 C C . ALA A 1 101 ? -11.562 4.703 -4.634 1.00 98.38 101 ALA A C 1
ATOM 768 O O . ALA A 1 101 ? -11.998 4.571 -3.489 1.00 98.38 101 ALA A O 1
ATOM 769 N N . PRO A 1 102 ? -10.984 3.671 -5.288 1.00 98.56 102 PRO A N 1
ATOM 770 C CA . PRO A 1 102 ? -10.868 2.342 -4.683 1.00 98.56 102 PRO A CA 1
ATOM 771 C C . PRO A 1 102 ? -10.075 2.331 -3.370 1.00 98.56 102 PRO A C 1
ATOM 773 O O . PRO A 1 102 ? -10.507 1.717 -2.399 1.00 98.56 102 PRO A O 1
ATOM 776 N N . LEU A 1 103 ? -8.951 3.056 -3.291 1.00 98.69 103 LEU A N 1
ATOM 777 C CA . LEU A 1 103 ? -8.159 3.128 -2.054 1.00 98.69 103 LEU A CA 1
ATOM 778 C C . LEU A 1 103 ? -8.931 3.796 -0.908 1.00 98.69 103 LEU A C 1
ATOM 780 O O . LEU A 1 103 ? -8.835 3.349 0.234 1.00 98.69 103 LEU A O 1
ATOM 784 N N . THR A 1 104 ? -9.738 4.815 -1.215 1.00 98.69 104 THR A N 1
ATOM 785 C CA . THR A 1 104 ? -10.635 5.449 -0.237 1.00 98.69 104 THR A CA 1
ATOM 786 C C . THR A 1 104 ? -11.722 4.473 0.213 1.00 98.69 104 THR A C 1
ATOM 788 O O . THR A 1 104 ? -11.940 4.339 1.410 1.00 98.69 104 THR A O 1
ATOM 791 N N . THR A 1 105 ? -12.329 3.707 -0.702 1.00 98.75 105 THR A N 1
ATOM 792 C CA . THR A 1 105 ? -13.287 2.646 -0.340 1.00 98.75 105 THR A CA 1
ATOM 793 C C . THR A 1 105 ? -12.664 1.599 0.586 1.00 98.75 105 THR A C 1
ATOM 795 O O . THR A 1 105 ? -13.289 1.198 1.566 1.00 98.75 105 THR A O 1
ATOM 798 N N . GLY A 1 106 ? -11.421 1.185 0.326 1.00 98.75 106 GLY A N 1
ATOM 799 C CA . GLY A 1 106 ? -10.690 0.287 1.220 1.00 98.75 106 GLY A CA 1
ATOM 800 C C . GLY A 1 106 ? -10.453 0.899 2.601 1.00 98.75 106 GLY A C 1
ATOM 801 O O . GLY A 1 106 ? -10.703 0.253 3.614 1.00 98.75 106 GLY A O 1
ATOM 802 N N . LEU A 1 107 ? -10.025 2.161 2.654 1.00 98.81 107 LEU A N 1
ATOM 803 C CA . LEU A 1 107 ? -9.829 2.896 3.904 1.00 98.81 107 LEU A CA 1
ATOM 804 C C . LEU A 1 107 ? -11.127 3.020 4.717 1.00 98.81 107 LEU A C 1
ATOM 806 O O . LEU A 1 107 ? -11.104 2.822 5.934 1.00 98.81 107 LEU A O 1
ATOM 810 N N . ASP A 1 108 ? -12.249 3.303 4.060 1.00 98.75 108 ASP A N 1
ATOM 811 C CA . ASP A 1 108 ? -13.568 3.381 4.693 1.00 98.75 108 ASP A CA 1
ATOM 812 C C . ASP A 1 108 ? -14.017 2.016 5.224 1.00 98.75 108 ASP A C 1
ATOM 814 O O . ASP A 1 108 ? -14.562 1.931 6.322 1.00 98.75 108 ASP A O 1
ATOM 818 N N . ALA A 1 109 ? -13.732 0.930 4.500 1.00 98.75 109 ALA A N 1
ATOM 819 C CA . ALA A 1 109 ? -14.024 -0.418 4.974 1.00 98.75 109 ALA A CA 1
ATOM 820 C C . ALA A 1 109 ? -13.197 -0.773 6.220 1.00 98.75 109 ALA A C 1
ATOM 822 O O . ALA A 1 109 ? -13.741 -1.307 7.185 1.00 98.75 109 ALA A O 1
ATOM 823 N N . VAL A 1 110 ? -11.905 -0.418 6.247 1.00 98.62 110 VAL A N 1
ATOM 824 C CA . VAL A 1 110 ? -11.056 -0.606 7.437 1.00 98.62 110 VAL A CA 1
ATOM 825 C C . VAL A 1 110 ? -11.606 0.184 8.625 1.00 98.62 110 VAL A C 1
ATOM 827 O O . VAL A 1 110 ? -11.498 -0.286 9.752 1.00 98.62 110 VAL A O 1
ATOM 830 N N . ALA A 1 111 ? -12.224 1.356 8.430 1.00 98.31 111 ALA A N 1
ATOM 831 C CA . ALA A 1 111 ? -12.849 2.153 9.501 1.00 98.31 111 ALA A CA 1
ATOM 832 C C . ALA A 1 111 ? -13.907 1.397 10.323 1.00 98.31 111 ALA A C 1
ATOM 834 O O . ALA A 1 111 ? -14.176 1.792 11.452 1.00 98.31 111 ALA A O 1
ATOM 835 N N . LEU A 1 112 ? -14.488 0.330 9.767 1.00 98.06 112 LEU A N 1
ATOM 836 C CA . LEU A 1 112 ? -15.541 -0.466 10.402 1.00 98.06 112 LEU A CA 1
ATOM 837 C C . LEU A 1 112 ? -15.010 -1.604 11.291 1.00 98.06 112 LEU A C 1
ATOM 839 O O . LEU A 1 112 ? -15.800 -2.266 11.957 1.00 98.06 112 LEU A O 1
ATOM 843 N N . GLU A 1 113 ? -13.699 -1.852 11.291 1.00 97.62 113 GLU A N 1
ATOM 844 C CA . GLU A 1 113 ? -13.056 -2.902 12.091 1.00 97.62 113 GLU A CA 1
ATOM 845 C C . GLU A 1 113 ? -12.449 -2.333 13.380 1.00 97.62 113 GLU A C 1
ATOM 847 O O . GLU A 1 113 ? -11.644 -1.416 13.322 1.00 97.62 113 GLU A O 1
ATOM 852 N N . ASP A 1 114 ? -12.724 -2.902 14.550 1.00 94.69 114 ASP A N 1
ATOM 853 C CA . ASP A 1 114 ? -12.218 -2.320 15.811 1.00 94.69 114 ASP A CA 1
ATOM 854 C C . ASP A 1 114 ? -10.738 -2.647 16.110 1.00 94.69 114 ASP A C 1
ATOM 856 O O . ASP A 1 114 ? -10.088 -1.981 16.910 1.00 94.69 114 ASP A O 1
ATOM 860 N N . GLU A 1 115 ? -10.186 -3.707 15.514 1.00 95.56 115 GLU A N 1
ATOM 861 C CA . GLU A 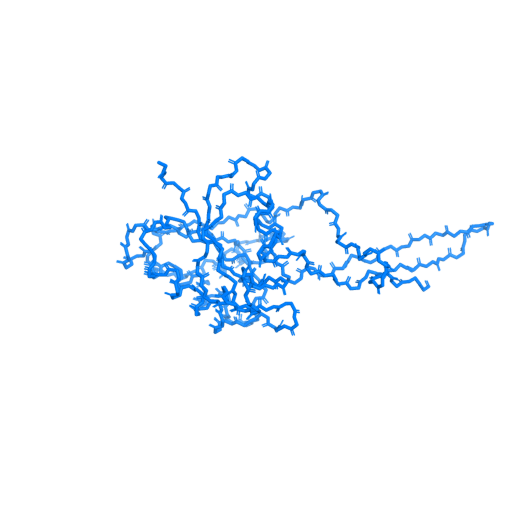1 115 ? -8.863 -4.233 15.887 1.00 95.56 115 GLU A CA 1
ATOM 862 C C . GLU A 1 115 ? -7.646 -3.545 15.224 1.00 95.56 115 GLU A C 1
ATOM 864 O O . GLU A 1 115 ? -6.590 -3.500 15.867 1.00 95.56 115 GLU A O 1
ATOM 869 N N . PRO A 1 116 ? -7.708 -3.025 13.978 1.00 97.44 116 PRO A N 1
ATOM 870 C CA . PRO A 1 116 ? -6.576 -2.334 13.369 1.00 97.44 116 PRO A CA 1
ATOM 871 C C . PRO A 1 116 ? -6.134 -1.096 14.153 1.00 97.44 116 PRO A C 1
ATOM 873 O O . PRO A 1 116 ? -6.918 -0.177 14.371 1.00 97.44 116 PRO A O 1
ATOM 876 N N . THR A 1 117 ? -4.842 -1.028 14.479 1.00 97.38 117 THR A N 1
ATOM 877 C CA . THR A 1 117 ? -4.218 0.123 15.155 1.00 97.38 117 THR A CA 1
ATOM 878 C C . THR A 1 117 ? -3.200 0.854 14.283 1.00 97.38 117 THR A C 1
ATOM 880 O O . THR A 1 117 ? -2.781 1.961 14.622 1.00 97.38 117 THR A O 1
ATOM 883 N N . LEU A 1 118 ? -2.811 0.286 13.135 1.00 98.31 118 LEU A N 1
ATOM 884 C CA . LEU A 1 118 ? -1.946 0.948 12.154 1.00 98.31 118 LEU A CA 1
ATOM 885 C C . LEU A 1 118 ? -2.606 0.961 10.773 1.00 98.31 118 LEU A C 1
ATOM 887 O O . LEU A 1 118 ? -3.174 -0.044 10.356 1.00 98.31 118 LEU A O 1
ATOM 891 N N . LEU A 1 119 ? -2.494 2.074 10.049 1.00 98.69 119 LEU A N 1
ATOM 892 C CA . LEU A 1 119 ? -2.930 2.184 8.654 1.00 98.69 119 LEU A CA 1
ATOM 893 C C . LEU A 1 119 ? -1.718 2.268 7.728 1.00 98.69 119 LEU A C 1
ATOM 895 O O . LEU A 1 119 ? -0.843 3.112 7.939 1.00 98.69 119 LEU A O 1
ATOM 899 N N . VAL A 1 120 ? -1.694 1.429 6.691 1.00 98.62 120 VAL A N 1
ATOM 900 C CA . VAL A 1 120 ? -0.613 1.373 5.697 1.00 98.62 120 VAL A CA 1
ATOM 901 C C . VAL A 1 120 ? -1.217 1.251 4.296 1.00 98.62 120 VAL A C 1
ATOM 903 O O . VAL A 1 120 ? -2.044 0.377 4.049 1.00 98.62 120 VAL A O 1
ATOM 906 N N . CYS A 1 121 ? -0.805 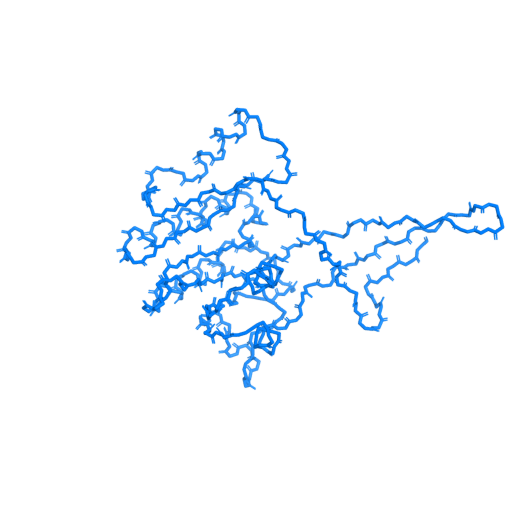2.107 3.360 1.00 98.56 121 CYS A N 1
ATOM 907 C CA . CYS A 1 121 ? -1.297 2.084 1.978 1.00 98.56 121 CYS A CA 1
ATOM 908 C C . CYS A 1 121 ? -0.139 2.294 0.984 1.00 98.56 121 CYS A C 1
ATOM 910 O O . CYS A 1 121 ? 0.027 3.400 0.462 1.00 98.56 121 CYS A O 1
ATOM 912 N N . PRO A 1 122 ? 0.680 1.260 0.715 1.00 97.25 122 PRO A N 1
ATOM 913 C CA . PRO A 1 122 ? 1.902 1.413 -0.080 1.00 97.25 122 PRO A CA 1
ATOM 914 C C . PRO A 1 122 ? 1.613 1.826 -1.532 1.00 97.25 122 PRO A C 1
ATOM 916 O O . PRO A 1 122 ? 2.351 2.614 -2.122 1.00 97.25 122 PRO A O 1
ATOM 919 N N . ASP A 1 123 ? 0.486 1.382 -2.095 1.00 97.62 123 ASP A N 1
ATOM 920 C CA . ASP A 1 123 ? 0.076 1.720 -3.464 1.00 97.62 123 ASP A CA 1
ATOM 921 C C . ASP A 1 123 ? -0.279 3.208 -3.638 1.00 97.62 123 ASP A C 1
ATOM 923 O O . ASP A 1 123 ? -0.327 3.704 -4.764 1.00 97.62 123 ASP A O 1
ATOM 927 N N . ALA A 1 124 ? -0.458 3.971 -2.550 1.00 97.25 124 ALA A N 1
ATOM 928 C CA . ALA A 1 124 ? -0.730 5.407 -2.630 1.00 97.25 124 ALA A CA 1
ATOM 929 C C . ALA A 1 124 ? 0.398 6.183 -3.332 1.00 97.25 124 ALA A C 1
ATOM 931 O O . ALA A 1 124 ? 0.137 7.203 -3.972 1.00 97.25 124 ALA A O 1
ATOM 932 N N . LEU A 1 125 ? 1.643 5.693 -3.264 1.00 95.50 125 LEU A N 1
ATOM 933 C CA . LEU A 1 125 ? 2.798 6.280 -3.957 1.00 95.50 125 LEU A CA 1
ATOM 934 C C . LEU A 1 125 ? 2.670 6.258 -5.487 1.00 95.50 125 LEU A C 1
ATOM 936 O O . LEU A 1 125 ? 3.412 6.954 -6.180 1.00 95.50 125 LEU A O 1
ATOM 940 N N . ARG A 1 126 ? 1.755 5.444 -6.018 1.00 95.31 126 ARG A N 1
ATOM 941 C CA . ARG A 1 126 ? 1.548 5.230 -7.454 1.00 95.31 126 ARG A CA 1
ATOM 942 C C . ARG A 1 126 ? 0.343 5.998 -7.992 1.00 95.31 126 ARG A C 1
ATOM 944 O O . ARG A 1 126 ? 0.065 5.940 -9.186 1.00 95.31 126 ARG A O 1
ATOM 951 N N . LEU A 1 127 ? -0.337 6.758 -7.131 1.00 96.00 127 LEU A N 1
ATOM 952 C CA . LEU A 1 127 ? -1.430 7.641 -7.518 1.00 96.00 127 LEU A CA 1
ATOM 953 C C . LEU A 1 127 ? -0.930 8.826 -8.349 1.00 96.00 127 LEU A C 1
ATOM 955 O O . LEU A 1 127 ? 0.042 9.497 -8.001 1.00 96.00 127 LEU A O 1
ATOM 959 N N . ALA A 1 128 ? -1.665 9.132 -9.415 1.00 91.12 128 ALA A N 1
ATOM 960 C CA . ALA A 1 128 ? -1.420 10.303 -10.244 1.00 91.12 128 ALA A CA 1
ATOM 961 C C . ALA A 1 128 ? -1.948 11.602 -9.602 1.00 91.12 128 ALA A C 1
ATOM 963 O O . ALA A 1 128 ? -2.839 11.604 -8.745 1.00 91.12 128 ALA A O 1
ATOM 964 N N . GLY A 1 129 ? -1.413 12.738 -10.061 1.00 92.25 129 GLY A N 1
ATOM 965 C CA . GLY A 1 129 ? -1.889 14.071 -9.689 1.00 92.25 129 GLY A CA 1
ATOM 966 C C . GLY A 1 129 ? -1.861 14.325 -8.178 1.00 92.25 129 GLY A C 1
ATOM 967 O O . GLY A 1 129 ? -0.815 14.239 -7.533 1.00 92.25 129 GLY A O 1
ATOM 968 N N . THR A 1 130 ? -3.016 14.677 -7.613 1.00 95.62 130 THR A N 1
ATOM 969 C CA . THR A 1 130 ? -3.185 14.947 -6.175 1.00 95.62 130 THR A CA 1
ATOM 970 C C . THR A 1 130 ? -3.650 13.729 -5.378 1.00 95.62 130 THR A C 1
ATOM 972 O O . THR A 1 130 ? -3.851 13.861 -4.173 1.00 95.62 130 THR A O 1
ATOM 975 N N . GLY A 1 131 ? -3.810 12.557 -6.007 1.00 97.62 131 GLY A N 1
ATOM 976 C CA . GLY A 1 131 ? -4.368 11.370 -5.354 1.00 97.62 131 GLY A CA 1
ATOM 977 C C . GLY A 1 131 ? -3.586 10.955 -4.107 1.00 97.62 131 GLY A C 1
ATOM 978 O O . GLY A 1 131 ? -4.190 10.720 -3.065 1.00 97.62 131 GLY A O 1
ATOM 979 N N . TYR A 1 132 ? -2.250 10.963 -4.171 1.00 97.69 132 TYR A N 1
ATOM 980 C CA . TYR A 1 132 ? -1.405 10.688 -3.002 1.00 97.69 132 TYR A CA 1
ATOM 981 C C . TYR A 1 132 ? -1.729 11.628 -1.829 1.00 97.69 132 TYR A C 1
ATOM 983 O O . TYR A 1 132 ? -1.932 11.164 -0.710 1.00 97.69 132 TYR A O 1
ATOM 991 N N . ASN A 1 133 ? -1.844 12.937 -2.089 1.00 97.88 133 ASN A N 1
ATOM 992 C CA . ASN A 1 133 ? -2.146 13.937 -1.061 1.00 97.88 133 ASN A CA 1
ATOM 993 C C . ASN A 1 133 ? -3.493 13.634 -0.392 1.00 97.88 133 ASN A C 1
ATOM 995 O O . ASN A 1 133 ? -3.596 13.658 0.831 1.00 97.88 133 ASN A O 1
ATOM 999 N N . THR A 1 134 ? -4.513 13.324 -1.197 1.00 98.19 134 THR A N 1
ATOM 1000 C CA . THR A 1 134 ? -5.842 12.960 -0.698 1.00 98.19 134 THR A CA 1
ATOM 1001 C C . THR A 1 134 ? -5.782 11.708 0.171 1.00 98.19 134 THR A C 1
ATOM 1003 O O . THR A 1 134 ? -6.327 11.716 1.271 1.00 98.19 134 THR A O 1
ATOM 1006 N N . MET A 1 135 ? -5.077 10.660 -0.265 1.00 98.44 135 MET A N 1
ATOM 1007 C CA . MET A 1 135 ? -5.012 9.405 0.485 1.00 98.44 135 MET A CA 1
ATOM 1008 C C . MET A 1 135 ? -4.358 9.585 1.860 1.00 98.44 135 MET A C 1
ATOM 1010 O O . MET A 1 135 ? -4.932 9.186 2.873 1.00 98.44 135 MET A O 1
ATOM 1014 N N . VAL A 1 136 ? -3.187 10.229 1.923 1.00 98.25 136 VAL A N 1
ATOM 1015 C CA . VAL A 1 136 ? -2.475 10.413 3.200 1.00 98.25 136 VAL A CA 1
ATOM 1016 C C . VAL A 1 136 ? -3.233 11.332 4.159 1.00 98.25 136 VAL A C 1
ATOM 1018 O O . VAL A 1 136 ? -3.248 11.087 5.366 1.00 98.25 136 VAL A O 1
ATOM 1021 N N . GLN A 1 137 ? -3.921 12.351 3.635 1.00 98.38 137 GLN A N 1
ATOM 1022 C CA . GLN A 1 137 ? -4.788 13.216 4.436 1.00 98.38 137 GLN A CA 1
ATOM 1023 C C . GLN A 1 137 ? -6.002 12.449 4.971 1.00 98.38 137 GLN A C 1
ATOM 1025 O O . GLN A 1 137 ? -6.317 12.581 6.152 1.00 98.38 137 GLN A O 1
ATOM 1030 N N . ASN A 1 138 ? -6.638 11.604 4.155 1.00 98.50 138 ASN A N 1
ATOM 1031 C CA . ASN A 1 138 ? -7.769 10.778 4.583 1.00 98.50 138 ASN A CA 1
ATOM 1032 C C . ASN A 1 138 ? -7.362 9.778 5.675 1.00 98.50 138 ASN A C 1
ATOM 1034 O O . ASN A 1 138 ? -8.080 9.633 6.665 1.00 98.50 138 ASN A O 1
ATOM 1038 N N . MET A 1 139 ? -6.189 9.143 5.553 1.00 98.69 139 MET A N 1
ATOM 1039 C CA . MET A 1 139 ? -5.652 8.265 6.603 1.00 98.69 139 MET A CA 1
ATOM 1040 C C . MET A 1 139 ? -5.470 9.026 7.925 1.00 98.69 139 MET A C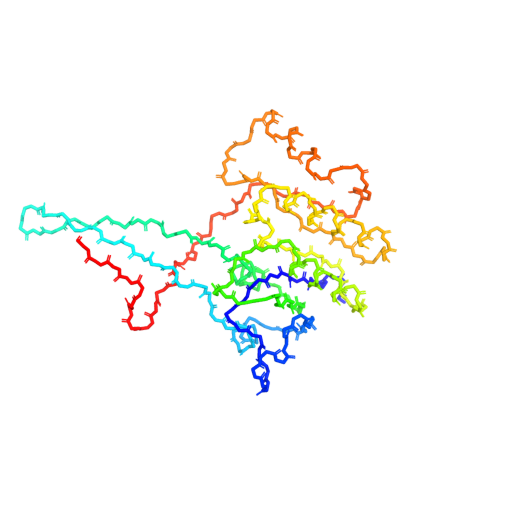 1
ATOM 1042 O O . MET A 1 139 ? -5.913 8.556 8.971 1.00 98.69 139 MET A O 1
ATOM 1046 N N . LEU A 1 140 ? -4.883 10.230 7.889 1.00 98.69 140 LEU A N 1
ATOM 1047 C CA . LEU A 1 140 ? -4.716 11.072 9.082 1.00 98.69 140 LEU A CA 1
ATOM 1048 C C . LEU A 1 140 ? -6.055 11.524 9.683 1.00 98.69 140 LEU A C 1
ATOM 1050 O O . LEU A 1 140 ? -6.199 11.534 10.908 1.00 98.69 140 LEU A O 1
ATOM 1054 N N . VAL A 1 141 ? -7.037 11.878 8.849 1.00 98.56 141 VAL A N 1
ATOM 1055 C CA . VAL A 1 141 ? -8.398 12.225 9.292 1.00 98.56 141 VAL A CA 1
ATOM 1056 C C . VAL A 1 141 ? -9.059 11.044 9.995 1.00 98.56 141 VAL A C 1
ATOM 1058 O O . VAL A 1 141 ? -9.611 11.223 11.085 1.00 98.56 141 VAL A O 1
ATOM 1061 N N . GLN A 1 142 ? -8.965 9.838 9.433 1.00 98.56 142 GLN A N 1
ATOM 1062 C CA . GLN A 1 142 ? -9.533 8.644 10.054 1.00 98.56 142 GLN A CA 1
ATOM 1063 C C . GLN A 1 142 ? -8.867 8.351 11.403 1.00 98.56 142 GLN A C 1
ATOM 1065 O O . GLN A 1 142 ? -9.567 8.214 12.407 1.00 98.56 142 GLN A O 1
ATOM 1070 N N . CYS A 1 143 ? -7.530 8.357 11.462 1.00 98.38 143 CYS A N 1
ATOM 1071 C CA . CYS A 1 143 ? -6.801 8.172 12.718 1.00 98.38 143 CYS A CA 1
ATOM 1072 C C . CYS A 1 143 ? -7.169 9.236 13.767 1.00 98.38 143 CYS A C 1
ATOM 1074 O O . CYS A 1 143 ? -7.350 8.923 14.940 1.00 98.38 143 CYS A O 1
ATOM 1076 N N . GLY A 1 144 ? -7.325 10.498 13.360 1.00 98.12 144 GLY A N 1
ATOM 1077 C CA . GLY A 1 144 ? -7.729 11.578 14.260 1.00 98.12 144 GLY A CA 1
ATOM 1078 C C . GLY A 1 144 ? -9.179 11.497 14.746 1.00 98.12 144 GLY A C 1
ATOM 1079 O O . GLY A 1 144 ? -9.484 12.007 15.829 1.00 98.12 144 GLY A O 1
ATOM 1080 N N . THR A 1 145 ? -10.052 10.864 13.960 1.00 98.12 145 THR A N 1
ATOM 1081 C CA . THR A 1 145 ? -11.473 10.661 14.269 1.00 98.12 145 THR A CA 1
ATOM 1082 C C . THR A 1 145 ? -11.666 9.486 15.222 1.00 98.12 145 THR A C 1
ATOM 1084 O O . THR A 1 145 ? -12.270 9.667 16.280 1.00 98.12 145 THR A O 1
ATOM 1087 N N . LEU A 1 146 ? -11.115 8.318 14.877 1.00 97.75 146 LEU A N 1
ATOM 1088 C CA . LEU A 1 146 ? -11.262 7.086 15.659 1.00 97.75 146 LEU A CA 1
ATOM 1089 C C . LEU A 1 146 ? -10.334 7.063 16.889 1.00 97.75 146 LEU A C 1
ATOM 1091 O O . LEU A 1 146 ? -10.704 6.547 17.939 1.00 97.75 146 LEU A O 1
ATOM 1095 N N . LYS A 1 147 ? -9.181 7.749 16.814 1.00 96.38 147 LYS A N 1
ATOM 1096 C CA . LYS A 1 147 ? -8.200 7.962 17.904 1.00 96.38 147 LYS A CA 1
ATOM 1097 C C . LYS A 1 147 ? -7.535 6.698 18.456 1.00 96.38 147 LYS A C 1
ATOM 1099 O O . LYS A 1 147 ? -6.786 6.794 19.426 1.00 96.38 147 LYS A O 1
ATOM 1104 N N . ASP A 1 148 ? -7.763 5.562 17.825 1.00 94.31 148 ASP A N 1
ATOM 1105 C CA . ASP A 1 148 ? -7.205 4.243 18.123 1.00 94.31 148 ASP A CA 1
ATOM 1106 C C . ASP A 1 148 ? -6.225 3.756 17.039 1.00 94.31 148 ASP A C 1
ATOM 1108 O O . ASP A 1 148 ? -5.610 2.700 17.190 1.00 94.31 148 ASP A O 1
ATOM 1112 N N . ARG A 1 149 ? -6.017 4.550 15.976 1.00 95.38 149 ARG A N 1
ATOM 1113 C CA . ARG A 1 149 ? -5.105 4.229 14.869 1.00 95.38 149 ARG A CA 1
ATOM 1114 C C . ARG A 1 149 ? -3.990 5.238 14.676 1.00 95.38 149 ARG A C 1
ATOM 1116 O O . ARG A 1 149 ? -4.106 6.411 15.035 1.00 95.38 149 ARG A O 1
ATOM 1123 N N . PHE A 1 150 ? -2.926 4.774 14.032 1.00 98.31 150 PHE A N 1
ATOM 1124 C CA . PHE A 1 150 ? -1.789 5.580 13.613 1.00 98.31 150 PHE A CA 1
ATOM 1125 C C . PHE A 1 150 ? -1.419 5.291 12.151 1.00 98.31 150 PHE A C 1
ATOM 1127 O O . PHE A 1 150 ? -1.330 4.137 11.736 1.00 98.31 150 PHE A O 1
ATOM 1134 N N . ALA A 1 151 ? -1.206 6.333 11.350 1.00 98.50 151 ALA A N 1
ATOM 1135 C CA . ALA A 1 151 ? -0.884 6.207 9.932 1.00 98.50 151 ALA A CA 1
ATOM 1136 C C . ALA A 1 151 ? 0.632 6.091 9.710 1.00 98.50 151 ALA A C 1
ATOM 1138 O O . ALA A 1 151 ? 1.398 6.963 10.128 1.00 98.50 151 ALA A O 1
ATOM 1139 N N . ILE A 1 152 ? 1.059 5.042 9.011 1.00 98.25 152 ILE A N 1
ATOM 1140 C CA . ILE A 1 152 ? 2.434 4.884 8.531 1.00 98.25 152 ILE A CA 1
ATOM 1141 C C . ILE A 1 152 ? 2.448 5.269 7.055 1.00 98.25 152 ILE A C 1
ATOM 1143 O O . ILE A 1 152 ? 1.758 4.659 6.238 1.00 98.25 152 ILE A O 1
ATOM 1147 N N . LEU A 1 153 ? 3.190 6.326 6.739 1.00 97.69 153 LEU A N 1
ATOM 1148 C CA . LEU A 1 153 ? 3.193 6.971 5.432 1.00 97.69 153 LEU A CA 1
ATOM 1149 C C . LEU A 1 153 ? 4.594 6.901 4.817 1.00 97.69 153 LEU A C 1
ATOM 1151 O O . LEU A 1 153 ? 5.591 7.058 5.522 1.00 97.69 153 LEU A O 1
ATOM 1155 N N . ASP A 1 154 ? 4.665 6.768 3.498 1.00 95.94 154 ASP A N 1
ATOM 1156 C CA . ASP A 1 154 ? 5.917 6.803 2.739 1.00 95.94 154 ASP A CA 1
ATOM 1157 C C . ASP A 1 154 ? 6.084 8.146 2.025 1.00 95.94 154 ASP A C 1
ATOM 1159 O O . ASP A 1 154 ? 5.127 8.668 1.455 1.00 95.94 154 ASP A O 1
ATOM 1163 N N . LEU A 1 155 ? 7.291 8.716 2.023 1.00 95.75 155 LEU A N 1
ATOM 1164 C CA . LEU A 1 155 ? 7.564 9.980 1.336 1.00 95.75 155 LEU A CA 1
ATOM 1165 C C . LEU A 1 155 ? 7.367 9.846 -0.187 1.00 95.75 155 LEU A C 1
ATOM 1167 O O . LEU A 1 155 ? 7.996 9.015 -0.846 1.00 95.75 155 LEU A O 1
ATOM 1171 N N . PHE A 1 156 ? 6.555 10.728 -0.777 1.00 95.06 156 PHE A N 1
ATOM 1172 C CA . PHE A 1 156 ? 6.362 10.757 -2.225 1.00 95.06 156 PHE A CA 1
ATOM 1173 C C . PHE A 1 156 ? 7.670 11.116 -2.940 1.00 95.06 156 PHE A C 1
ATOM 1175 O O . PHE A 1 156 ? 8.306 12.125 -2.627 1.00 95.06 156 PHE A O 1
ATOM 1182 N N . GLY A 1 157 ? 8.065 10.288 -3.912 1.00 91.31 157 GLY A N 1
ATOM 1183 C CA . GLY A 1 157 ? 9.360 10.409 -4.588 1.00 91.31 157 GLY A CA 1
ATOM 1184 C C . GLY A 1 157 ? 10.559 9.982 -3.730 1.00 91.31 157 GLY A C 1
ATOM 1185 O O . GLY A 1 157 ? 11.695 10.299 -4.075 1.00 91.31 157 GLY A O 1
ATOM 1186 N N . GLY A 1 158 ? 10.340 9.253 -2.629 1.00 91.81 158 GLY A N 1
ATOM 1187 C CA . GLY A 1 158 ? 11.388 8.820 -1.697 1.00 91.81 158 GLY A CA 1
ATOM 1188 C C . GLY A 1 158 ? 12.424 7.837 -2.256 1.00 91.81 158 GLY A C 1
ATOM 1189 O O . GLY A 1 158 ? 13.333 7.439 -1.533 1.00 91.81 158 GLY A O 1
ATOM 1190 N N . ASN A 1 159 ? 12.314 7.447 -3.529 1.00 89.38 159 ASN A N 1
ATOM 1191 C CA . ASN A 1 159 ? 13.328 6.692 -4.270 1.00 89.38 159 ASN A CA 1
ATOM 1192 C C . ASN A 1 159 ? 14.475 7.571 -4.802 1.00 89.38 159 ASN A C 1
ATOM 1194 O O . ASN A 1 159 ? 15.463 7.035 -5.303 1.00 89.38 159 ASN A O 1
ATOM 1198 N N . ALA A 1 160 ? 14.352 8.896 -4.709 1.00 92.12 160 ALA A N 1
ATOM 1199 C CA . ALA A 1 160 ? 15.388 9.854 -5.074 1.00 92.12 160 ALA A CA 1
ATOM 1200 C C . ALA A 1 160 ? 15.820 10.692 -3.863 1.00 92.12 160 ALA A C 1
ATOM 1202 O O . ALA A 1 160 ? 15.051 10.892 -2.918 1.00 92.12 160 ALA A O 1
ATOM 1203 N N . SER A 1 161 ? 17.052 11.208 -3.913 1.00 93.81 161 SER A N 1
ATOM 1204 C CA . SER A 1 161 ? 17.558 12.156 -2.915 1.00 93.81 161 SER A CA 1
ATOM 1205 C C . SER A 1 161 ? 16.657 13.386 -2.846 1.00 93.81 161 SER A C 1
ATOM 1207 O O . SER A 1 161 ? 16.302 13.931 -3.883 1.00 93.81 161 SER A O 1
ATOM 1209 N N . GLN A 1 162 ? 16.347 13.837 -1.631 1.00 94.00 162 GLN A N 1
ATOM 1210 C CA . GLN A 1 162 ? 15.451 14.968 -1.393 1.00 94.00 162 GLN A CA 1
ATOM 1211 C C . GLN A 1 162 ? 16.230 16.217 -0.982 1.00 94.00 162 GLN A C 1
ATOM 1213 O O . GLN A 1 162 ? 16.998 16.193 -0.016 1.00 94.00 162 GLN A O 1
ATOM 1218 N N . ASN A 1 163 ? 16.004 17.324 -1.679 1.00 95.00 163 ASN A N 1
ATOM 1219 C CA . ASN A 1 163 ? 16.469 18.649 -1.284 1.00 95.00 163 ASN A CA 1
ATOM 1220 C C . ASN A 1 163 ? 15.413 19.393 -0.438 1.00 95.00 163 ASN A C 1
ATOM 1222 O O . ASN A 1 163 ? 14.286 18.934 -0.246 1.00 95.00 163 ASN A O 1
ATOM 1226 N N . ALA A 1 164 ? 15.766 20.575 0.077 1.00 95.94 164 ALA A N 1
ATOM 1227 C CA . ALA A 1 164 ? 14.876 21.362 0.934 1.00 95.94 164 ALA A CA 1
ATOM 1228 C C . ALA A 1 164 ? 13.539 21.730 0.258 1.00 95.94 164 ALA A C 1
ATOM 1230 O O . ALA A 1 164 ? 12.497 21.710 0.913 1.00 95.94 164 ALA A O 1
ATOM 1231 N N . THR A 1 165 ? 13.547 22.030 -1.043 1.00 96.12 165 THR A N 1
ATOM 1232 C CA . THR A 1 165 ? 12.339 22.364 -1.813 1.00 96.12 165 THR A CA 1
ATOM 1233 C C . THR A 1 165 ? 11.408 21.160 -1.931 1.00 96.12 165 THR A C 1
ATOM 1235 O O . THR A 1 165 ? 10.201 21.290 -1.729 1.00 96.12 165 THR A O 1
ATOM 1238 N N . GLU A 1 166 ? 11.954 19.975 -2.202 1.00 94.88 166 GLU A N 1
ATOM 1239 C CA . GLU A 1 166 ? 11.181 18.733 -2.322 1.00 94.88 166 GLU A CA 1
ATOM 1240 C C . GLU A 1 166 ? 10.608 18.286 -0.971 1.00 94.88 166 GLU A C 1
ATOM 1242 O O . GLU A 1 166 ? 9.449 17.869 -0.896 1.00 94.88 166 GLU A O 1
ATOM 1247 N N . LEU A 1 167 ? 11.363 18.459 0.120 1.00 94.44 167 LEU A N 1
ATOM 1248 C CA . LEU A 1 167 ? 10.876 18.208 1.480 1.00 94.44 167 LEU A CA 1
ATOM 1249 C C . LEU A 1 167 ? 9.753 19.176 1.878 1.00 94.44 167 LEU A C 1
ATOM 1251 O O . LEU A 1 167 ? 8.761 18.755 2.478 1.00 94.44 167 LEU A O 1
ATOM 1255 N N . LEU A 1 168 ? 9.864 20.460 1.517 1.00 95.44 168 LEU A N 1
ATOM 1256 C CA . LEU A 1 168 ? 8.792 21.440 1.724 1.00 95.44 168 LEU A CA 1
ATOM 1257 C C . LEU A 1 168 ? 7.537 21.080 0.920 1.00 95.44 168 LEU A C 1
ATOM 1259 O O . LEU A 1 168 ? 6.430 21.142 1.460 1.00 95.44 168 LEU A O 1
ATOM 1263 N N . ALA A 1 169 ? 7.700 20.646 -0.333 1.00 95.00 169 ALA A N 1
ATOM 1264 C CA . ALA A 1 169 ? 6.592 20.172 -1.154 1.00 95.00 169 ALA A CA 1
ATOM 1265 C C . ALA A 1 169 ? 5.925 18.935 -0.531 1.00 95.00 169 ALA A C 1
ATOM 1267 O O . ALA A 1 169 ? 4.703 18.906 -0.401 1.00 95.00 169 ALA A O 1
ATOM 1268 N N . ASN A 1 170 ? 6.705 17.950 -0.077 1.00 95.06 170 ASN A N 1
ATOM 1269 C CA . ASN A 1 170 ? 6.188 16.765 0.611 1.00 95.06 170 ASN A CA 1
ATOM 1270 C C . ASN A 1 170 ? 5.428 17.127 1.893 1.00 95.06 170 ASN A C 1
ATOM 1272 O O . ASN A 1 170 ? 4.319 16.637 2.096 1.00 95.06 170 ASN A O 1
ATOM 1276 N N . ARG A 1 171 ? 5.945 18.053 2.710 1.00 94.50 171 ARG A N 1
ATOM 1277 C CA . ARG A 1 171 ? 5.231 18.559 3.894 1.00 94.50 171 ARG A CA 1
ATOM 1278 C C . ARG A 1 171 ? 3.875 19.170 3.527 1.00 94.50 171 ARG A C 1
ATOM 1280 O O . ARG A 1 171 ? 2.892 18.915 4.218 1.00 94.50 171 ARG A O 1
ATOM 1287 N N . ALA A 1 172 ? 3.802 19.929 2.433 1.00 95.94 172 ALA A N 1
ATOM 1288 C CA . ALA A 1 172 ? 2.546 20.507 1.957 1.00 95.94 172 ALA A CA 1
ATOM 1289 C C . ALA A 1 172 ? 1.530 19.441 1.500 1.00 95.94 172 ALA A C 1
ATOM 1291 O O . ALA A 1 172 ? 0.330 19.639 1.681 1.00 95.94 172 ALA A O 1
ATOM 1292 N N . ARG A 1 173 ? 1.985 18.294 0.966 1.00 96.00 173 ARG A N 1
ATOM 1293 C CA . ARG A 1 173 ? 1.104 17.169 0.585 1.00 96.00 173 ARG A CA 1
ATOM 1294 C C . ARG A 1 173 ? 0.387 16.551 1.785 1.00 96.00 173 ARG A C 1
ATOM 1296 O O . ARG A 1 173 ? -0.771 16.170 1.646 1.00 96.00 173 ARG A O 1
ATOM 1303 N N . ILE A 1 174 ? 1.051 16.474 2.942 1.00 95.69 174 ILE A N 1
ATOM 1304 C CA . ILE A 1 174 ? 0.486 15.890 4.174 1.00 95.69 174 ILE A CA 1
ATOM 1305 C C . ILE A 1 174 ? -0.600 16.788 4.786 1.00 95.69 174 ILE A C 1
ATOM 1307 O O . ILE A 1 174 ? -1.558 16.295 5.373 1.00 95.69 174 ILE A O 1
ATOM 1311 N N . GLY A 1 175 ? -0.478 18.108 4.630 1.00 93.88 175 GLY A N 1
ATOM 1312 C CA . GLY A 1 175 ? -1.383 19.077 5.248 1.00 93.88 175 GLY A CA 1
ATOM 1313 C C . GLY A 1 175 ? -1.047 19.356 6.719 1.00 93.88 175 GLY A C 1
ATOM 1314 O O . GLY A 1 175 ? 0.061 19.093 7.176 1.00 93.88 175 GLY A O 1
ATOM 1315 N N . ASN A 1 176 ? -1.999 19.940 7.458 1.00 94.94 176 ASN A N 1
ATOM 1316 C CA . ASN A 1 176 ? -1.790 20.417 8.839 1.00 94.94 176 ASN A CA 1
ATOM 1317 C C . ASN A 1 176 ? -2.709 19.751 9.880 1.00 94.94 176 ASN A C 1
ATOM 1319 O O . ASN A 1 176 ? -2.634 20.071 11.066 1.00 94.94 176 ASN A O 1
ATOM 1323 N N . ASN A 1 177 ? -3.580 18.836 9.453 1.00 95.19 177 ASN A N 1
ATOM 1324 C CA . ASN A 1 177 ? -4.588 18.224 10.315 1.00 95.19 177 ASN A CA 1
ATOM 1325 C C . ASN A 1 177 ? -4.091 16.887 10.871 1.00 95.19 177 ASN A C 1
ATOM 1327 O O . ASN A 1 177 ? -3.449 16.115 10.168 1.00 95.19 177 ASN A O 1
ATOM 1331 N N . HIS A 1 178 ? -4.409 16.610 12.140 1.00 97.69 178 HIS A N 1
ATOM 1332 C CA . HIS A 1 178 ? -4.177 15.312 12.793 1.00 97.69 178 HIS A CA 1
ATOM 1333 C C . HIS A 1 178 ? -2.725 14.791 12.747 1.00 97.69 178 HIS A C 1
ATOM 1335 O O . HIS A 1 178 ? -2.496 13.599 12.917 1.00 97.69 178 HIS A O 1
ATOM 1341 N N . LEU A 1 179 ? -1.729 15.678 12.621 1.00 96.69 179 LEU A N 1
ATOM 1342 C CA . LEU A 1 179 ? -0.312 15.312 12.444 1.00 96.69 179 LEU A CA 1
ATOM 1343 C C . LEU A 1 179 ? 0.280 14.443 13.564 1.00 96.69 179 LEU A C 1
ATOM 1345 O O . LEU A 1 179 ? 1.249 13.732 13.337 1.00 96.69 179 LEU A O 1
ATOM 1349 N N . LYS A 1 180 ? -0.304 14.465 14.768 1.00 97.38 180 LYS A N 1
ATOM 1350 C CA . LYS A 1 180 ? 0.110 13.591 15.879 1.00 97.38 180 LYS A CA 1
ATOM 1351 C C . LYS A 1 180 ? -0.281 12.115 15.696 1.00 97.38 180 LYS A C 1
ATOM 1353 O O . LYS A 1 180 ? 0.098 11.298 16.526 1.00 97.38 180 LYS A O 1
ATOM 1358 N N . TYR A 1 181 ? -1.061 11.794 14.662 1.00 98.06 181 TYR A N 1
ATOM 1359 C CA . TYR A 1 181 ? -1.587 10.458 14.375 1.00 98.06 181 TYR A CA 1
ATOM 1360 C C . TYR A 1 181 ? -0.923 9.788 13.166 1.00 98.06 181 TYR A C 1
ATOM 1362 O O . TYR A 1 181 ? -1.463 8.818 12.636 1.00 98.06 181 TYR A O 1
ATOM 1370 N N . GLY A 1 182 ? 0.224 10.282 12.704 1.00 97.56 182 GLY A N 1
ATOM 1371 C CA . GLY A 1 182 ? 0.980 9.587 11.672 1.00 97.56 182 GLY A CA 1
ATOM 1372 C C . GLY A 1 182 ? 2.457 9.936 11.655 1.00 97.56 182 GLY A C 1
ATOM 1373 O O . GLY A 1 182 ? 2.898 10.906 12.272 1.00 97.56 182 GLY A O 1
ATOM 1374 N N . ALA A 1 183 ? 3.219 9.122 10.935 1.00 97.62 183 ALA A N 1
ATOM 1375 C CA . ALA A 1 183 ? 4.637 9.328 10.686 1.00 97.62 183 ALA A CA 1
ATOM 1376 C C . ALA A 1 183 ? 4.948 9.059 9.213 1.00 97.62 183 ALA A C 1
ATOM 1378 O O . ALA A 1 183 ? 4.422 8.117 8.623 1.00 97.62 183 ALA A O 1
ATOM 1379 N N . LEU A 1 184 ? 5.803 9.905 8.639 1.00 95.94 184 LEU A N 1
ATOM 1380 C CA . LEU A 1 184 ? 6.253 9.828 7.254 1.00 95.94 184 LEU A CA 1
ATOM 1381 C C . LEU A 1 184 ? 7.702 9.339 7.218 1.00 95.94 184 LEU A C 1
ATOM 1383 O O . LEU A 1 184 ? 8.560 9.937 7.872 1.00 95.94 184 LEU A O 1
ATOM 1387 N N . TYR A 1 185 ? 7.972 8.283 6.455 1.00 96.31 185 TYR A N 1
ATOM 1388 C CA . TYR A 1 185 ? 9.279 7.635 6.383 1.00 96.31 185 TYR A CA 1
ATOM 1389 C C . TYR A 1 185 ? 9.972 7.893 5.039 1.00 96.31 185 TYR A C 1
ATOM 1391 O O . TYR A 1 185 ? 9.352 7.932 3.978 1.00 96.31 185 TYR A O 1
ATOM 1399 N N . TYR A 1 186 ? 11.287 8.091 5.110 1.00 94.88 186 TYR A N 1
ATOM 1400 C CA . TYR A 1 186 ? 12.217 8.254 3.992 1.00 94.88 186 TYR A CA 1
ATOM 1401 C C . TYR A 1 186 ? 13.572 7.655 4.413 1.00 94.88 186 TYR A C 1
ATOM 1403 O O . TYR A 1 186 ? 13.943 7.815 5.582 1.00 94.88 186 TYR A O 1
ATOM 1411 N N . PRO A 1 187 ? 14.350 7.033 3.505 1.00 94.75 187 PRO A N 1
ATOM 1412 C CA . PRO A 1 187 ? 14.077 6.812 2.078 1.00 94.75 187 PRO A CA 1
ATOM 1413 C C . PRO A 1 187 ? 13.270 5.544 1.780 1.00 94.75 187 PRO A C 1
ATOM 1415 O O . PRO A 1 187 ? 13.109 4.681 2.641 1.00 94.75 187 PRO A O 1
ATOM 1418 N N . ASN A 1 188 ? 12.818 5.410 0.527 1.00 92.12 188 ASN A N 1
ATOM 1419 C CA . ASN A 1 188 ? 12.271 4.148 0.031 1.00 92.12 188 ASN A CA 1
ATOM 1420 C C . ASN A 1 188 ? 13.360 3.070 0.071 1.00 92.12 188 ASN A C 1
ATOM 1422 O O . ASN A 1 188 ? 14.506 3.301 -0.325 1.00 92.12 188 ASN A O 1
ATOM 1426 N N . LEU A 1 189 ? 12.992 1.873 0.522 1.00 91.50 189 LEU A N 1
ATOM 1427 C CA . LEU A 1 189 ? 13.928 0.764 0.645 1.00 91.50 189 LEU A CA 1
ATOM 1428 C C . LEU A 1 189 ? 14.099 0.036 -0.690 1.00 91.50 189 LEU A C 1
ATOM 1430 O O . LEU A 1 189 ? 13.124 -0.319 -1.353 1.00 91.50 189 LEU A O 1
ATOM 1434 N N . ARG A 1 190 ? 15.352 -0.256 -1.049 1.00 89.06 190 ARG A N 1
ATOM 1435 C CA . ARG A 1 190 ? 15.679 -1.193 -2.128 1.00 89.06 190 ARG A CA 1
ATOM 1436 C C . ARG A 1 190 ? 15.876 -2.582 -1.529 1.00 89.06 190 ARG A C 1
ATOM 1438 O O . ARG A 1 190 ? 16.867 -2.828 -0.844 1.00 89.06 190 ARG A O 1
ATOM 1445 N N . SER A 1 191 ? 14.915 -3.473 -1.759 1.00 90.06 191 SER A N 1
ATOM 1446 C CA . SER A 1 191 ? 14.984 -4.853 -1.271 1.00 90.06 191 SER A CA 1
ATOM 1447 C C . SER A 1 191 ? 15.879 -5.729 -2.161 1.00 90.06 191 SER A C 1
ATOM 1449 O O . SER A 1 191 ? 16.296 -5.324 -3.246 1.00 90.06 191 SER A O 1
ATOM 1451 N N . ARG A 1 192 ? 16.166 -6.950 -1.694 1.00 90.06 192 ARG A N 1
ATOM 1452 C CA . ARG A 1 192 ? 16.802 -8.015 -2.490 1.00 90.06 192 ARG A CA 1
ATOM 1453 C C . ARG A 1 192 ? 15.779 -8.973 -3.111 1.00 90.06 192 ARG A C 1
ATOM 1455 O O . ARG A 1 192 ? 16.145 -10.075 -3.505 1.00 90.06 192 ARG A O 1
ATOM 1462 N N . PHE A 1 193 ? 14.497 -8.609 -3.122 1.00 90.81 193 PHE A N 1
ATOM 1463 C CA . PHE A 1 193 ? 13.483 -9.437 -3.759 1.00 90.81 193 PHE A CA 1
ATOM 1464 C C . PHE A 1 193 ? 13.659 -9.387 -5.271 1.00 90.81 193 PHE A C 1
ATOM 1466 O O . PHE A 1 193 ? 13.865 -8.321 -5.846 1.00 90.81 193 PHE A O 1
ATOM 1473 N N . ASN A 1 194 ? 13.563 -10.552 -5.900 1.00 90.12 194 ASN A N 1
ATOM 1474 C CA . ASN A 1 194 ? 13.580 -10.641 -7.348 1.00 90.12 194 ASN A CA 1
ATOM 1475 C C . ASN A 1 194 ? 12.232 -10.179 -7.908 1.00 90.12 194 ASN A C 1
ATOM 1477 O O . ASN A 1 194 ? 11.180 -10.372 -7.285 1.00 90.12 194 ASN A O 1
ATOM 1481 N N . HIS A 1 195 ? 12.271 -9.602 -9.107 1.00 89.38 195 HIS A N 1
ATOM 1482 C CA . HIS A 1 195 ? 11.061 -9.432 -9.898 1.00 89.38 195 HIS A CA 1
ATOM 1483 C C . HIS A 1 195 ? 10.450 -10.798 -10.188 1.00 89.38 195 HIS A C 1
ATOM 1485 O O . HIS A 1 195 ? 11.160 -11.794 -10.344 1.00 89.38 195 HIS A O 1
ATOM 1491 N N . TYR A 1 196 ? 9.124 -10.842 -10.200 1.00 92.81 196 TYR A N 1
ATOM 1492 C CA . TYR A 1 196 ? 8.408 -12.087 -10.389 1.00 92.81 196 TYR A CA 1
ATOM 1493 C C . TYR A 1 196 ? 8.458 -12.513 -11.855 1.00 92.81 196 TYR A C 1
ATOM 1495 O O . TYR A 1 196 ? 8.128 -11.736 -12.752 1.00 92.81 196 TYR A O 1
ATOM 1503 N N . VAL A 1 197 ? 8.896 -13.749 -12.073 1.00 93.00 197 VAL A N 1
ATOM 1504 C CA . VAL A 1 197 ? 8.908 -14.418 -13.373 1.00 93.00 197 VAL A CA 1
ATOM 1505 C C . VAL A 1 197 ? 7.809 -15.466 -13.333 1.00 93.00 197 VAL A C 1
ATOM 1507 O O . VAL A 1 197 ? 7.737 -16.248 -12.380 1.00 93.00 197 VAL A O 1
ATOM 1510 N N . LEU A 1 198 ? 6.933 -15.448 -14.334 1.00 93.12 198 LEU A N 1
ATOM 1511 C CA . LEU A 1 198 ? 5.863 -16.430 -14.445 1.00 93.12 198 LEU A CA 1
ATOM 1512 C C . LEU A 1 198 ? 6.456 -17.835 -14.635 1.00 93.12 198 LEU A C 1
ATOM 1514 O O . LEU A 1 198 ? 7.519 -17.966 -15.238 1.00 93.12 198 LEU A O 1
ATOM 1518 N N . PRO A 1 199 ? 5.792 -18.904 -14.155 1.00 93.12 199 PRO A N 1
ATOM 1519 C CA . PRO A 1 199 ? 6.312 -20.267 -14.296 1.00 93.12 199 PRO A CA 1
ATOM 1520 C C . PRO A 1 199 ? 6.533 -20.718 -15.745 1.00 93.12 199 PRO A C 1
ATOM 1522 O O . PRO A 1 199 ? 7.354 -21.594 -15.991 1.00 93.12 199 PRO A O 1
ATOM 1525 N N . ASP A 1 200 ? 5.780 -20.148 -16.684 1.00 94.25 200 ASP A N 1
ATOM 1526 C CA . ASP A 1 200 ? 5.912 -20.376 -18.125 1.00 94.25 200 ASP A CA 1
ATOM 1527 C C . ASP A 1 200 ? 6.833 -19.356 -18.815 1.00 94.25 200 ASP A C 1
ATOM 1529 O O . ASP A 1 200 ? 6.941 -19.362 -20.038 1.00 94.25 200 ASP A O 1
ATOM 1533 N N . GLU A 1 201 ? 7.462 -18.473 -18.032 1.00 93.06 201 GLU A N 1
ATOM 1534 C CA . GLU A 1 201 ? 8.350 -17.393 -18.468 1.00 93.06 201 GLU A CA 1
ATOM 1535 C C . GLU A 1 201 ? 7.697 -16.423 -19.470 1.00 93.06 201 GLU A C 1
ATOM 1537 O O . GLU A 1 201 ? 8.381 -15.643 -20.127 1.00 93.06 201 GLU A O 1
ATOM 1542 N N . SER A 1 202 ? 6.360 -16.405 -19.551 1.00 94.25 202 SER A N 1
ATOM 1543 C CA . SER A 1 202 ? 5.619 -15.622 -20.551 1.00 94.25 202 SER A CA 1
ATOM 1544 C C . SER A 1 202 ? 5.721 -14.105 -20.374 1.00 94.25 202 SER A C 1
ATOM 1546 O O . SER A 1 202 ? 5.343 -13.359 -21.274 1.00 94.25 202 SER A O 1
ATOM 1548 N N . ASN A 1 203 ? 6.240 -13.632 -19.236 1.00 93.81 203 ASN A N 1
ATOM 1549 C CA . ASN A 1 203 ? 6.547 -12.224 -19.007 1.00 93.81 203 ASN A CA 1
ATOM 1550 C C . ASN A 1 203 ? 8.024 -11.870 -19.244 1.00 93.81 203 ASN A C 1
ATOM 1552 O O . ASN A 1 203 ? 8.432 -10.776 -18.859 1.00 93.81 203 ASN A O 1
ATOM 1556 N N . VAL A 1 204 ? 8.832 -12.759 -19.828 1.00 93.31 204 VAL A N 1
ATOM 1557 C CA . VAL A 1 204 ? 10.232 -12.486 -20.183 1.00 93.31 204 VAL A CA 1
ATOM 1558 C C . VAL A 1 204 ? 10.355 -12.341 -21.698 1.00 93.31 204 VAL A C 1
ATOM 1560 O O . VAL A 1 204 ? 10.281 -13.316 -22.440 1.00 93.31 204 VAL A O 1
ATOM 1563 N N . ASP A 1 205 ? 10.592 -11.112 -22.149 1.00 91.62 205 ASP A N 1
ATOM 1564 C CA . ASP A 1 205 ? 10.744 -10.777 -23.563 1.00 91.62 205 ASP A CA 1
ATOM 1565 C C . ASP A 1 205 ? 12.231 -10.697 -23.919 1.00 91.62 205 ASP A C 1
ATOM 1567 O O . ASP A 1 205 ? 12.927 -9.759 -23.523 1.00 91.62 205 ASP A O 1
ATOM 1571 N N . VAL A 1 206 ? 12.726 -11.678 -24.677 1.00 90.19 206 VAL A N 1
ATOM 1572 C CA . VAL A 1 206 ? 14.110 -11.706 -25.170 1.00 90.19 206 VAL A CA 1
ATOM 1573 C C . VAL A 1 206 ? 14.151 -11.189 -26.607 1.00 90.19 206 VAL A C 1
ATOM 1575 O O . VAL A 1 206 ? 13.539 -11.788 -27.494 1.00 90.19 206 VAL A O 1
ATOM 1578 N N . SER A 1 207 ? 14.877 -10.092 -26.834 1.00 84.31 207 SER A N 1
ATOM 1579 C CA . SER A 1 207 ? 15.013 -9.429 -28.142 1.00 84.31 207 SER A CA 1
ATOM 1580 C C . SER A 1 207 ? 16.461 -9.212 -28.551 1.00 84.31 207 SER A C 1
ATOM 1582 O O . SER A 1 207 ? 17.257 -8.825 -27.662 1.00 84.31 207 SER A O 1
#

pLDDT: mean 95.45, std 4.34, range [59.25, 98.88]

Foldseek 3Di:
DQAAEEEFFAAQFADDPDGCPQALAWDKDFALVVCCVGRNDADAAFWEWEWDDDPVGTDIDIDDGDRLTCRNVVVVVCVVVVHGMYIYHHQYHPVDQDELVSRVSSVVNVLPDPPHAEYHYPNLLNYPDLSVLVNLQSNLVSCQVSVRHAYEAEQRVLCDDDDPVSVVVSVVSNPDPNVVRYDYDHHDDDDPDDRDADPVSVSYHYD

Radius of gyration: 18.63 Å; chains: 1; bounding box: 49×43×51 Å

Sequence (207 aa):
ETAIPAFIGYTERATRVVANDLLNRPTKIYSFAEYEQYFGAPAAPAIAVALTAAGDGFTAVVTEPTTNFLLYYTVKMYFDNGGGKCYITSVGNYAATIEIAPLTTGLDAVALEDEPTLLVCPDALRLAGTGYNTMVQNMLVQCGTLKDRFAILDLFGGNASQNATELLANRARIGNNHLKYGALYYPNLRSRFNHYVLPDESNVDVS

Secondary structure (DSSP, 8-state):
----EEEEEEES---SSSTTTTTT--EEESSHHHHHHHH-SPP---EEEEEEEETTEEEEEEPPP-----HHHHHHHHHHTT--SEEEEEEEETTS---HHHHHHHHHHHTT-SS--EEE-GGGGG--TTHHHHHHHHHHHHHHHHSS-EEEEEPTTTTS---HHHHHHHHHHH-SSSGGGEEEE-SPP---PPPP--TT-TTEEE-